Protein 5FFP (pdb70)

Foldseek 3Di:
DFADQLFKAKDDAADPVVADPVFRQAKIWIHVNDIDMAGGDRVVQLLVLVPQLVVDAQADDVLVPDDLLVSVQVLCCQQDPDVPPPDDHDCNFWSDRPRRVVQFKTWGWYDHDFKIKIWIDGHNPSVPIDIGIGTPCRVVVNSVVVVVVD/DFADQLFKAKDDAADPVVADPVWRAAKIWMHVNDIDMFGGDTVVQLLVLVPQLVCDAQADDVLVPDDLLVSVQVLCCQQDPDVPPPDDHDCNFWSDRPRRVVQFKTWGWYDHDFKIKIWIDGHNPSVPIDIGIGTPCRVVVRSVVVVVVD

Solvent-accessible surface area: 15157 Å² total

Nearest PDB structures (foldseek):
  5ffp-assembly1_B  TM=1.003E+00  e=7.604E-30  Burkholderia dolosa AU0158
  8vat-assembly1_G  TM=2.731E-01  e=5.967E-01  Escherichia coli
  7phv-assembly1_A  TM=3.654E-01  e=1.586E+00  Plasmodium falciparum 3D7
  7ybd-assembly1_A-2  TM=2.418E-01  e=9.727E-01  Clostridioides difficile
  6man-assembly1_A  TM=1.907E-01  e=1.686E+00  Rickettsia bellii RML369-C

Secondary structure (DSSP, 8-state):
-EEETTTEEEEEEE-TTT-BTTB-EEEEEE-----EEEEEEEHHHHH--TT-------B-HHHHHS-HHHHHHHHHHHHS-----SPPP--SSB---HHHHHHTEEEEEEEETTEEEEEEEETT--TT-EEEEEETTHHHHHHHHHHHH-/-EEETTTEEEEEEE-TTT-BTTB-EEEEEE-----EEEEEEEHHHHH--TT-------B-HHHHHS-HHHHHHHHHHHHS-----SPPP--SSB---HHHHHHTEEEEEEEETTEEEEEEEETT--TT-EEEEEETTHHHHHHHHHHHH-

Radius of gyration: 23.68 Å; Cα contacts (8 Å, |Δi|>4): 631; chains: 2; bounding box: 43×66×57 Å

B-factor: mean 45.71, std 18.63, range [15.35, 110.32]

Structure (mmCIF, N/CA/C/O backbone):
data_5FFP
#
_entry.id   5FFP
#
_cell.length_a   116.298
_cell.length_b   116.298
_cell.length_c   70.065
_cell.angle_alpha   90.00
_cell.angle_beta   90.00
_cell.angle_gamma   120.00
#
_symmetry.space_group_name_H-M   'P 63'
#
loop_
_entity.id
_entity.type
_entity.pdbx_description
1 polymer 'Immunity 23 family protein'
2 non-polymer '4-(2-HYDROXYETHYL)-1-PIPERAZINE ETHANESULFONIC ACID'
3 water water
#
loop_
_atom_site.group_PDB
_atom_site.id
_atom_site.type_symbol
_atom_site.label_atom_id
_atom_site.label_alt_id
_atom_site.label_comp_id
_atom_site.label_asym_id
_atom_site.label_entity_id
_atom_site.label_seq_id
_atom_site.pdbx_PDB_ins_code
_atom_site.Cartn_x
_atom_site.Cartn_y
_atom_site.Cartn_z
_atom_site.occupancy
_atom_site.B_iso_or_equiv
_atom_site.auth_seq_id
_atom_site.auth_comp_id
_atom_site.auth_asym_id
_atom_site.auth_atom_id
_atom_site.pdbx_PDB_model_num
ATOM 9 N N . LEU A 1 2 ? 59.918 2.576 35.074 1.00 38.28 2 LEU A N 1
ATOM 10 C CA . LEU A 1 2 ? 58.793 3.254 35.721 1.00 35.90 2 LEU A CA 1
ATOM 11 C C . LEU A 1 2 ? 59.284 4.435 36.541 1.00 35.52 2 LEU A C 1
ATOM 12 O O . LEU A 1 2 ? 60.129 4.302 37.401 1.00 35.11 2 LEU A O 1
ATOM 17 N N . SER A 1 3 ? 58.794 5.610 36.183 1.00 33.93 3 SER A N 1
ATOM 18 C CA . SER A 1 3 ? 59.283 6.812 36.760 1.00 35.06 3 SER A CA 1
ATOM 19 C C . SER A 1 3 ? 58.076 7.496 37.351 1.00 32.99 3 SER A C 1
ATOM 20 O O . SER A 1 3 ? 56.999 7.500 36.760 1.00 30.93 3 SER A O 1
ATOM 23 N N . GLY A 1 4 ? 58.264 8.063 38.529 1.00 34.15 4 GLY A N 1
ATOM 24 C CA . GLY A 1 4 ? 57.188 8.733 39.258 1.00 33.77 4 GLY A CA 1
ATOM 25 C C . GLY A 1 4 ? 56.462 7.763 40.188 1.00 32.37 4 GLY A C 1
ATOM 26 O O . GLY A 1 4 ? 56.997 6.738 40.621 1.00 32.28 4 GLY A O 1
ATOM 27 N N . ASN A 1 5 ? 55.222 8.101 40.507 1.00 31.69 5 ASN A N 1
ATOM 28 C CA . ASN A 1 5 ? 54.497 7.458 41.603 1.00 30.52 5 ASN A CA 1
ATOM 29 C C . ASN A 1 5 ? 53.088 7.179 41.144 1.00 28.94 5 ASN A C 1
ATOM 30 O O . ASN A 1 5 ? 52.305 8.121 40.970 1.00 29.48 5 ASN A O 1
ATOM 35 N N . PRO A 1 6 ? 52.749 5.901 40.945 1.00 27.07 6 PRO A N 1
ATOM 36 C CA . PRO A 1 6 ? 51.469 5.621 40.338 1.00 26.33 6 PRO A CA 1
ATOM 37 C C . PRO A 1 6 ? 50.272 6.211 41.068 1.00 27.56 6 PRO A C 1
ATOM 38 O O . PRO A 1 6 ? 49.235 6.355 40.452 1.00 27.93 6 PRO A O 1
ATOM 42 N N . HIS A 1 7 ? 50.384 6.516 42.358 1.00 28.48 7 HIS A N 1
ATOM 43 C CA . HIS A 1 7 ? 49.233 7.062 43.077 1.00 29.70 7 HIS A CA 1
ATOM 44 C C . HIS A 1 7 ? 48.983 8.513 42.739 1.00 31.17 7 HIS A C 1
ATOM 45 O O . HIS A 1 7 ? 47.904 9.021 43.008 1.00 33.18 7 HIS A O 1
ATOM 52 N N . THR A 1 8 ? 49.976 9.202 42.192 1.00 31.21 8 THR A N 1
ATOM 53 C CA . THR A 1 8 ? 49.804 10.589 41.760 1.00 32.70 8 THR A CA 1
ATOM 54 C C . THR A 1 8 ? 49.997 10.654 40.219 1.00 31.72 8 THR A C 1
ATOM 55 O O . THR A 1 8 ? 49.016 10.638 39.457 1.00 31.34 8 THR A O 1
ATOM 59 N N . PHE A 1 9 ? 51.252 10.638 39.774 1.00 30.88 9 PHE A N 1
ATOM 60 C CA . PHE A 1 9 ? 51.547 10.512 38.350 1.00 29.93 9 PHE A CA 1
ATOM 61 C C . PHE A 1 9 ? 52.818 9.714 38.087 1.00 28.57 9 PHE A C 1
ATOM 62 O O . PHE A 1 9 ? 53.866 9.955 38.696 1.00 29.31 9 PHE A O 1
ATOM 70 N N . ALA A 1 10 ? 52.727 8.769 37.163 1.00 26.82 10 ALA A N 1
ATOM 71 C CA . ALA A 1 10 ? 53.902 8.035 36.738 1.00 26.04 10 ALA A CA 1
ATOM 72 C C . ALA A 1 10 ? 53.770 7.660 35.284 1.00 25.07 10 ALA A C 1
ATOM 73 O O . ALA A 1 10 ? 52.655 7.607 34.751 1.00 24.38 10 ALA A O 1
ATOM 75 N N . ILE A 1 11 ? 54.923 7.370 34.669 1.00 25.10 11 ILE A N 1
ATOM 76 C CA . ILE A 1 11 ? 54.988 6.819 33.327 1.00 23.93 11 ILE A CA 1
ATOM 77 C C . ILE A 1 11 ? 55.634 5.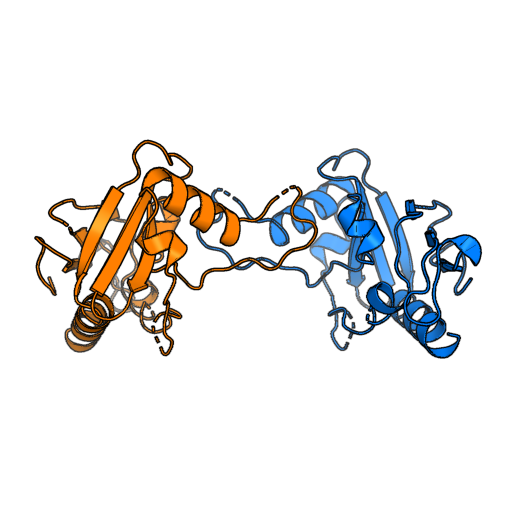488 33.430 1.00 23.03 11 ILE A C 1
ATOM 78 O O . ILE A 1 11 ? 56.714 5.363 34.028 1.00 24.65 11 ILE A O 1
ATOM 83 N N . TRP A 1 12 ? 54.995 4.494 32.829 1.00 21.20 12 TRP A N 1
ATOM 84 C CA . TRP A 1 12 ? 55.507 3.172 32.744 1.00 20.38 12 TRP A CA 1
ATOM 85 C C . TRP A 1 12 ? 55.780 2.880 31.260 1.00 20.23 12 TRP A C 1
ATOM 86 O O . TRP A 1 12 ? 54.831 2.950 30.437 1.00 19.53 12 TRP A O 1
ATOM 97 N N . CYS A 1 13 ? 57.022 2.538 30.899 1.00 20.95 13 CYS A N 1
ATOM 98 C CA . CYS A 1 13 ? 57.296 2.113 29.518 1.00 20.82 13 CYS A CA 1
ATOM 99 C C . CYS A 1 13 ? 58.406 1.045 29.326 1.00 21.89 13 CYS A C 1
ATOM 100 O O . CYS A 1 13 ? 59.327 0.895 30.161 1.00 23.18 13 CYS A O 1
ATOM 103 N N . ASP A 1 14 ? 58.241 0.214 28.286 1.00 21.51 14 ASP A N 1
ATOM 104 C CA . ASP A 1 14 ? 59.230 -0.772 27.927 1.00 22.55 14 ASP A CA 1
ATOM 105 C C . ASP A 1 14 ? 59.101 -1.149 26.449 1.00 21.95 14 ASP A C 1
ATOM 106 O O . ASP A 1 14 ? 58.014 -1.356 25.951 1.00 20.70 14 ASP A O 1
ATOM 111 N N . ALA A 1 15 ? 60.234 -1.319 25.805 1.00 23.03 15 ALA A N 1
ATOM 112 C CA . ALA A 1 15 ? 60.369 -1.989 24.539 1.00 23.24 15 ALA A CA 1
ATOM 113 C C . ALA A 1 15 ? 60.006 -3.474 24.635 1.00 23.63 15 ALA A C 1
ATOM 114 O O . ALA A 1 15 ? 60.239 -4.130 25.670 1.00 24.47 15 ALA A O 1
ATOM 116 N N . VAL A 1 16 ? 59.480 -4.022 23.535 1.00 23.11 16 VAL A N 1
ATOM 117 C CA . VAL A 1 16 ? 59.348 -5.445 23.431 1.00 23.99 16 VAL A CA 1
ATOM 118 C C . VAL A 1 16 ? 60.391 -5.922 22.453 1.00 25.92 16 VAL A C 1
ATOM 119 O O . VAL A 1 16 ? 60.330 -5.602 21.245 1.00 26.12 16 VAL A O 1
ATOM 123 N N . GLU A 1 17 ? 61.360 -6.656 22.968 1.00 28.20 17 GLU A N 1
ATOM 124 C CA . GLU A 1 17 ? 62.519 -7.082 22.217 1.00 30.77 17 GLU A CA 1
ATOM 125 C C . GLU A 1 17 ? 62.236 -7.632 20.825 1.00 30.59 17 GLU A C 1
ATOM 126 O O . GLU A 1 17 ? 63.042 -7.436 19.918 1.00 31.71 17 GLU A O 1
ATOM 132 N N . SER A 1 18 ? 61.144 -8.378 20.698 1.00 29.57 18 SER A N 1
ATOM 133 C CA . SER A 1 18 ? 60.789 -9.081 19.469 1.00 29.91 18 SER A CA 1
ATOM 134 C C . SER A 1 18 ? 60.028 -8.182 18.476 1.00 27.33 18 SER A C 1
ATOM 135 O O . SER A 1 18 ? 59.854 -8.543 17.330 1.00 27.26 18 SER A O 1
ATOM 138 N N . TRP A 1 19 ? 59.549 -7.031 18.949 1.00 25.13 19 TRP A N 1
ATOM 139 C CA . TRP A 1 19 ? 58.905 -6.025 18.091 1.00 23.15 19 TRP A CA 1
ATOM 140 C C . TRP A 1 19 ? 59.873 -4.986 17.591 1.00 23.07 19 TRP A C 1
ATOM 141 O O . TRP A 1 19 ? 59.516 -4.180 16.774 1.00 22.16 19 TRP A O 1
ATOM 152 N N . SER A 1 20 ? 61.095 -4.995 18.094 1.00 24.41 20 SER A N 1
ATOM 153 C CA . SER A 1 20 ? 61.949 -3.823 18.015 1.00 24.80 20 SER A CA 1
ATOM 154 C C . SER A 1 20 ? 63.153 -4.079 17.121 1.00 26.88 20 SER A C 1
ATOM 155 O O . SER A 1 20 ? 63.468 -5.232 16.815 1.00 28.00 20 SER A O 1
ATOM 158 N N . THR A 1 21 ? 63.810 -2.977 16.728 1.00 27.31 21 THR A N 1
ATOM 159 C CA . THR A 1 21 ? 65.060 -3.005 15.975 1.00 29.75 21 THR A CA 1
ATOM 160 C C . THR A 1 21 ? 65.943 -2.022 16.705 1.00 30.93 21 THR A C 1
ATOM 161 O O . THR A 1 21 ? 65.430 -1.196 17.415 1.00 29.61 21 THR A O 1
ATOM 165 N N . PRO A 1 22 ? 67.247 -2.027 16.442 1.00 33.77 22 PRO A N 1
ATOM 166 C CA . PRO A 1 22 ? 68.059 -0.999 17.066 1.00 35.51 22 PRO A CA 1
ATOM 167 C C . PRO A 1 22 ? 67.543 0.433 16.859 1.00 34.24 22 PRO A C 1
ATOM 168 O O . PRO A 1 22 ? 67.868 1.298 17.655 1.00 35.24 22 PRO A O 1
ATOM 172 N N . ALA A 1 23 ? 66.752 0.685 15.809 1.00 32.53 23 ALA A N 1
ATOM 173 C CA . ALA A 1 23 ? 66.282 2.024 15.481 1.00 31.83 23 ALA A CA 1
ATOM 174 C C . ALA A 1 23 ? 64.943 2.322 16.115 1.00 29.40 23 ALA A C 1
ATOM 175 O O . ALA A 1 23 ? 64.601 3.476 16.356 1.00 28.89 23 ALA A O 1
ATOM 177 N N . PHE A 1 24 ? 64.149 1.275 16.300 1.00 27.95 24 PHE A N 1
ATOM 178 C CA . PHE A 1 24 ? 62.806 1.460 16.715 1.00 25.99 24 PHE A CA 1
ATOM 179 C C . PHE A 1 24 ? 62.607 0.589 17.947 1.00 26.04 24 PHE A C 1
ATOM 180 O O . PHE A 1 24 ? 62.503 -0.631 17.842 1.00 26.19 24 PHE A O 1
ATOM 188 N N . ALA A 1 25 ? 62.594 1.234 19.110 1.00 26.53 25 ALA A N 1
ATOM 189 C CA . ALA A 1 25 ? 62.223 0.598 20.375 1.00 26.28 25 ALA A CA 1
ATOM 190 C C . ALA A 1 25 ? 60.721 0.577 20.406 1.00 24.29 25 ALA A C 1
ATOM 191 O O . ALA A 1 25 ? 60.092 1.591 20.772 1.00 23.99 25 ALA A O 1
ATOM 193 N N . ASN A 1 26 ? 60.135 -0.541 20.006 1.00 23.40 26 ASN A N 1
ATOM 194 C CA . ASN A 1 26 ? 58.682 -0.643 19.940 1.00 22.14 26 ASN A CA 1
ATOM 195 C C . ASN A 1 26 ? 58.149 -1.438 21.093 1.00 22.20 26 ASN A C 1
ATOM 196 O O . ASN A 1 26 ? 58.640 -2.536 21.366 1.00 24.27 26 ASN A O 1
ATOM 201 N N . GLY A 1 27 ? 57.105 -0.948 21.730 1.00 21.57 27 GLY A N 1
ATOM 202 C CA . GLY A 1 27 ? 56.643 -1.574 22.962 1.00 21.54 27 GLY A CA 1
ATOM 203 C C . GLY A 1 27 ? 55.470 -0.856 23.605 1.00 20.92 27 GLY A C 1
ATOM 204 O O . GLY A 1 27 ? 54.522 -0.464 22.920 1.00 21.15 27 GLY A O 1
ATOM 205 N N . CYS A 1 28 ? 55.522 -0.672 24.921 1.00 20.91 28 CYS A N 1
ATOM 206 C CA . CYS A 1 28 ? 54.357 -0.203 25.690 1.00 20.22 28 CYS A CA 1
ATOM 207 C C . CYS A 1 28 ? 54.660 1.049 26.468 1.00 20.08 28 CYS A C 1
ATOM 208 O O . CYS A 1 28 ? 55.810 1.279 26.902 1.00 19.97 28 CYS A O 1
ATOM 211 N N . LEU A 1 29 ? 53.622 1.882 26.584 1.00 19.80 29 LEU A N 1
ATOM 212 C CA . LEU A 1 29 ? 53.711 3.114 27.322 1.00 20.40 29 LEU A CA 1
ATOM 213 C C . LEU A 1 29 ? 52.368 3.426 27.952 1.00 20.89 29 LEU A C 1
ATOM 214 O O . LEU A 1 29 ? 51.314 3.280 27.328 1.00 21.05 29 LEU A O 1
ATOM 219 N N . GLY A 1 30 ? 52.418 3.780 29.229 1.00 21.43 30 GLY A N 1
ATOM 220 C CA . GLY A 1 30 ? 51.209 4.096 29.958 1.00 22.13 30 GLY A CA 1
ATOM 221 C C . GLY A 1 30 ? 51.499 5.215 30.912 1.00 22.75 30 GLY A C 1
ATOM 222 O O . GLY A 1 30 ? 52.631 5.394 31.309 1.00 23.71 30 GLY A O 1
ATOM 223 N N . TYR A 1 31 ? 50.469 5.963 31.227 1.00 23.52 31 TYR A N 1
ATOM 224 C CA . TYR A 1 31 ? 50.450 6.969 32.279 1.00 24.83 31 TYR A CA 1
ATOM 225 C C . TYR A 1 31 ? 49.572 6.387 33.413 1.00 25.15 31 TYR A C 1
ATOM 226 O O . TYR A 1 31 ? 48.425 5.941 33.163 1.00 25.18 31 TYR A O 1
ATOM 235 N N . PHE A 1 32 ? 50.110 6.363 34.629 1.00 25.48 32 PHE A N 1
ATOM 236 C CA . PHE A 1 32 ? 49.294 6.184 35.847 1.00 26.36 32 PHE A CA 1
ATOM 237 C C . PHE A 1 32 ? 48.899 7.577 36.348 1.00 28.87 32 PHE A C 1
ATOM 238 O O . PHE A 1 32 ? 49.741 8.458 36.502 1.00 29.02 32 PHE A O 1
ATOM 254 N N . GLY A 1 34 ? 46.470 9.185 39.379 1.00 37.27 34 GLY A N 1
ATOM 255 C CA . GLY A 1 34 ? 45.700 8.891 40.618 1.00 37.81 34 GLY A CA 1
ATOM 256 C C . GLY A 1 34 ? 45.352 7.441 40.793 1.00 36.44 34 GLY A C 1
ATOM 257 O O . GLY A 1 34 ? 44.231 7.104 41.172 1.00 36.99 34 GLY A O 1
ATOM 258 N N . GLY A 1 35 ? 46.294 6.572 40.433 1.00 35.68 35 GLY A N 1
ATOM 259 C CA . GLY A 1 35 ? 46.104 5.121 40.503 1.00 35.28 35 GLY A CA 1
ATOM 260 C C . GLY A 1 35 ? 45.497 4.445 39.291 1.00 35.40 35 GLY A C 1
ATOM 261 O O . GLY A 1 35 ? 45.548 3.213 39.178 1.00 35.51 35 GLY A O 1
ATOM 262 N N . LYS A 1 36 ? 44.912 5.224 38.388 1.00 36.47 36 LYS A N 1
ATOM 263 C CA . LYS A 1 36 ? 44.330 4.676 37.185 1.00 36.56 36 LYS A CA 1
ATOM 264 C C . LYS A 1 36 ? 45.405 4.622 36.114 1.00 33.73 36 LYS A C 1
ATOM 265 O O . LYS A 1 36 ? 46.299 5.477 36.083 1.00 33.07 36 LYS A O 1
ATOM 271 N N . LEU A 1 37 ? 45.330 3.613 35.241 1.00 31.47 37 LEU A N 1
ATOM 272 C CA . LEU A 1 37 ? 46.314 3.425 34.161 1.00 28.28 37 LEU A CA 1
ATOM 273 C C . LEU A 1 37 ? 45.634 3.488 32.796 1.00 28.24 37 LEU A C 1
ATOM 274 O O . LEU A 1 37 ? 44.645 2.801 32.540 1.00 28.51 37 LEU A O 1
ATOM 279 N N . VAL A 1 38 ? 46.167 4.339 31.925 1.00 27.54 38 VAL A N 1
ATOM 280 C CA . VAL A 1 38 ? 45.802 4.335 30.516 1.00 27.34 38 VAL A CA 1
ATOM 281 C C . VAL A 1 38 ? 47.078 4.001 29.761 1.00 24.96 38 VAL A C 1
ATOM 282 O O . VAL A 1 38 ? 48.146 4.533 30.048 1.00 24.09 38 VAL A O 1
ATOM 286 N N . TRP A 1 39 ? 46.986 3.074 28.826 1.00 23.96 39 TRP A N 1
ATOM 287 C CA . TRP A 1 39 ? 48.179 2.509 28.234 1.00 22.29 39 TRP A CA 1
ATOM 288 C C . TRP A 1 39 ? 47.944 2.151 26.767 1.00 22.58 39 TRP A C 1
ATOM 289 O O . TRP A 1 39 ? 46.787 2.060 26.281 1.00 24.16 39 TRP A O 1
ATOM 300 N N . SER A 1 40 ? 49.045 1.948 26.061 1.00 21.26 40 SER A N 1
ATOM 301 C CA . SER A 1 40 ? 49.014 1.546 24.675 1.00 21.09 40 SER A CA 1
ATOM 302 C C . SER A 1 40 ? 50.154 0.610 24.454 1.00 19.85 40 SER A C 1
ATOM 303 O O . SER A 1 40 ? 51.236 0.844 24.960 1.00 19.05 40 SER A O 1
ATOM 306 N N . SER A 1 41 ? 49.914 -0.442 23.676 1.00 20.01 41 SER A N 1
ATOM 307 C CA . SER A 1 41 ? 50.974 -1.307 23.270 1.00 19.69 41 SER A CA 1
ATOM 308 C C . SER A 1 41 ? 51.377 -1.005 21.829 1.00 19.92 41 SER A C 1
ATOM 309 O O . SER A 1 41 ? 51.766 -1.912 21.102 1.00 20.22 41 SER A O 1
ATOM 312 N N . ASN A 1 42 ? 51.297 0.262 21.456 1.00 20.19 42 ASN A N 1
ATOM 313 C CA . ASN A 1 42 ? 51.452 0.739 20.087 1.00 20.77 42 ASN A CA 1
ATOM 314 C C . ASN A 1 42 ? 52.517 1.803 19.985 1.00 20.58 42 ASN A C 1
ATOM 315 O O . ASN A 1 42 ? 52.566 2.524 18.987 1.00 21.30 42 ASN A O 1
ATOM 320 N N . SER A 1 43 ? 53.384 1.908 20.987 1.00 19.93 43 SER A N 1
ATOM 321 C CA . SER A 1 43 ? 54.312 3.021 21.038 1.00 19.94 43 SER A CA 1
ATOM 322 C C . SER A 1 43 ? 55.631 2.679 20.415 1.00 20.12 43 SER A C 1
ATOM 323 O O . SER A 1 43 ? 56.034 1.536 20.485 1.00 19.76 43 SER A O 1
ATOM 326 N N . THR A 1 44 ? 56.288 3.679 19.799 1.00 21.04 44 THR A N 1
ATOM 327 C CA . THR A 1 44 ? 57.696 3.637 19.450 1.00 21.87 44 THR A CA 1
ATOM 328 C C . THR A 1 44 ? 58.327 4.664 20.356 1.00 23.26 44 THR A C 1
ATOM 329 O O . THR A 1 44 ? 58.098 5.876 20.223 1.00 24.30 44 THR A O 1
ATOM 333 N N . LEU A 1 45 ? 59.106 4.190 21.307 1.00 24.06 45 LEU A N 1
ATOM 334 C CA . LEU A 1 45 ? 59.425 4.987 22.465 1.00 25.51 45 LEU A CA 1
ATOM 335 C C . LEU A 1 45 ? 60.338 6.141 22.126 1.00 27.63 45 LEU A C 1
ATOM 336 O O . LEU A 1 45 ? 60.230 7.207 22.734 1.00 28.78 45 LEU A O 1
ATOM 341 N N . GLY A 1 46 ? 61.229 5.976 21.163 1.00 28.65 46 GLY A N 1
ATOM 342 C CA . GLY A 1 46 ? 62.041 7.138 20.724 1.00 31.27 46 GLY A CA 1
ATOM 343 C C . GLY A 1 46 ? 61.218 8.344 20.260 1.00 31.75 46 GLY A C 1
ATOM 344 O O . GLY A 1 46 ? 61.513 9.503 20.589 1.00 34.04 46 GLY A O 1
ATOM 345 N N . VAL A 1 47 ? 60.163 8.051 19.511 1.00 30.15 47 VAL A N 1
ATOM 346 C CA . VAL A 1 47 ? 59.292 9.070 18.963 1.00 30.84 47 VAL A CA 1
ATOM 347 C C . VAL A 1 47 ? 58.401 9.633 20.053 1.00 30.70 47 VAL A C 1
ATOM 348 O O . VAL A 1 47 ? 58.239 10.808 20.147 1.00 31.98 47 VAL A O 1
ATOM 352 N N . ASP A 1 48 ? 57.758 8.773 20.831 1.00 29.41 48 ASP A N 1
ATOM 353 C CA . ASP A 1 48 ? 57.022 9.256 22.001 1.00 29.55 48 ASP A CA 1
ATOM 354 C C . ASP A 1 48 ? 57.900 10.126 22.944 1.00 31.59 48 ASP A C 1
ATOM 355 O O . ASP A 1 48 ? 57.455 11.192 23.415 1.00 33.01 48 ASP A O 1
ATOM 360 N N . LEU A 1 49 ? 59.121 9.686 23.244 1.00 32.11 49 LEU A N 1
ATOM 361 C CA . LEU A 1 49 ? 59.932 10.411 24.238 1.00 34.81 49 LEU A CA 1
ATOM 362 C C . LEU A 1 49 ? 60.383 11.750 23.687 1.00 38.09 49 LEU A C 1
ATOM 363 O O . LEU A 1 49 ? 60.270 12.756 24.372 1.00 39.64 49 LEU A O 1
ATOM 368 N N . SER A 1 50 ? 60.846 11.786 22.441 1.00 39.75 50 SER A N 1
ATOM 369 C CA . SER A 1 50 ? 61.251 13.054 21.876 1.00 44.27 50 SER A CA 1
ATOM 370 C C . SER A 1 50 ? 60.084 14.061 21.772 1.00 46.18 50 SER A C 1
ATOM 371 O O . SER A 1 50 ? 60.296 15.281 21.914 1.00 48.79 50 SER A O 1
ATOM 382 N N . LEU A 1 52 ? 57.408 14.069 23.947 1.00 44.24 52 LEU A N 1
ATOM 383 C CA . LEU A 1 52 ? 57.116 14.495 25.325 1.00 41.99 52 LEU A CA 1
ATOM 384 C C . LEU A 1 52 ? 58.069 15.617 25.716 1.00 40.05 52 LEU A C 1
ATOM 385 O O . LEU A 1 52 ? 57.670 16.574 26.391 1.00 38.61 52 LEU A O 1
ATOM 390 N N . SER A 1 53 ? 59.303 15.529 25.239 1.00 40.01 53 SER A N 1
ATOM 391 C CA . SER A 1 53 ? 60.296 16.530 25.568 1.00 40.17 53 SER A CA 1
ATOM 392 C C . SER A 1 53 ? 59.987 17.914 25.005 1.00 41.50 53 SER A C 1
ATOM 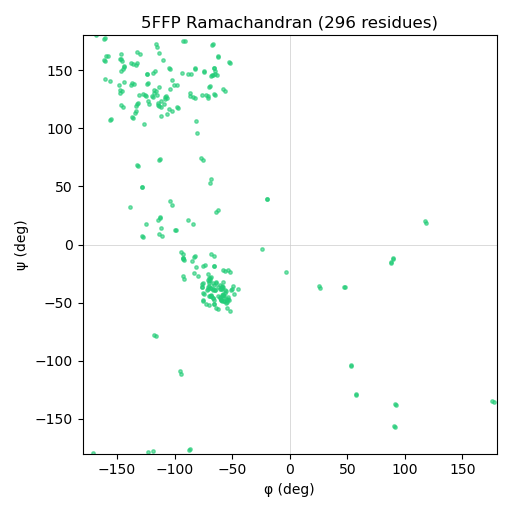393 O O . SER A 1 53 ? 60.557 18.886 25.480 1.00 43.54 53 SER A O 1
ATOM 396 N N . ARG A 1 54 ? 59.104 18.000 24.007 1.00 44.22 54 ARG A N 1
ATOM 397 C CA . ARG A 1 54 ? 58.752 19.251 23.322 1.00 46.43 54 ARG A CA 1
ATOM 398 C C . ARG A 1 54 ? 57.294 19.645 23.575 1.00 46.95 54 ARG A C 1
ATOM 399 O O . ARG A 1 54 ? 56.712 20.404 22.817 1.00 48.18 54 ARG A O 1
ATOM 407 N N . LEU A 1 55 ? 56.695 19.129 24.636 1.00 46.49 55 LEU A N 1
ATOM 408 C CA . LEU A 1 55 ? 55.380 19.600 25.032 1.00 47.61 55 LEU A CA 1
ATOM 409 C C . LEU A 1 55 ? 55.487 21.034 25.529 1.00 48.73 55 LEU A C 1
ATOM 410 O O . LEU A 1 55 ? 56.487 21.434 26.129 1.00 49.65 55 LEU A O 1
ATOM 415 N N . HIS A 1 56 ? 54.456 21.819 25.244 1.00 50.58 56 HIS A N 1
ATOM 416 C CA . HIS A 1 56 ? 54.419 23.230 25.636 1.00 51.21 56 HIS A CA 1
ATOM 417 C C . HIS A 1 56 ? 54.735 23.406 27.127 1.00 49.12 56 HIS A C 1
ATOM 418 O O . HIS A 1 56 ? 55.451 24.338 27.510 1.00 50.21 56 HIS A O 1
ATOM 425 N N . CYS A 1 57 ? 54.225 22.499 27.959 1.00 46.19 57 CYS A N 1
ATOM 426 C CA . CYS A 1 57 ? 54.425 22.604 29.398 1.00 44.48 57 CYS A CA 1
ATOM 427 C C . CYS A 1 57 ? 55.854 22.382 29.886 1.00 44.47 57 CYS A C 1
ATOM 428 O O . CYS A 1 57 ? 56.133 22.594 31.065 1.00 45.28 57 CYS A O 1
ATOM 439 N N . ARG A 1 59 ? 58.487 24.018 28.934 1.00 50.37 59 ARG A N 1
ATOM 440 C CA . ARG A 1 59 ? 59.167 25.336 29.002 1.00 52.64 59 ARG A CA 1
ATOM 441 C C . ARG A 1 59 ? 58.239 26.543 29.267 1.00 53.61 59 ARG A C 1
ATOM 442 O O . ARG A 1 59 ? 58.714 27.664 29.409 1.00 56.50 59 ARG A O 1
ATOM 450 N N . ASN A 1 60 ? 56.928 26.315 29.337 1.00 51.25 60 ASN A N 1
ATOM 451 C CA . ASN A 1 60 ? 55.968 27.382 29.606 1.00 52.24 60 ASN A CA 1
ATOM 452 C C . ASN A 1 60 ? 54.980 26.953 30.654 1.00 50.76 60 ASN A C 1
ATOM 453 O O . ASN A 1 60 ? 54.692 25.759 30.797 1.00 47.21 60 ASN A O 1
ATOM 458 N N . THR A 1 61 ? 54.425 27.949 31.345 1.00 52.66 61 THR A N 1
ATOM 459 C CA . THR A 1 61 ? 53.368 27.725 32.325 1.00 51.61 61 THR A CA 1
ATOM 460 C C . THR A 1 61 ? 52.068 27.429 31.603 1.00 49.41 61 THR A C 1
ATOM 461 O O . THR A 1 61 ? 51.831 27.887 30.495 1.00 50.84 61 THR A O 1
ATOM 465 N N . VAL A 1 62 ? 51.234 26.639 32.237 1.00 48.37 62 VAL A N 1
ATOM 466 C CA . VAL A 1 62 ? 49.934 26.314 31.686 1.00 48.22 62 VAL A CA 1
ATOM 467 C C . VAL A 1 62 ? 48.902 26.600 32.780 1.00 49.82 62 VAL A C 1
ATOM 468 O O . VAL A 1 62 ? 48.054 25.775 33.113 1.00 48.99 62 VAL A O 1
ATOM 472 N N . GLU A 1 63 ? 49.022 27.801 33.352 1.00 53.02 63 GLU A N 1
ATOM 473 C CA . GLU A 1 63 ? 48.102 28.292 34.374 1.00 54.68 63 GLU A CA 1
ATOM 474 C C . GLU A 1 63 ? 46.722 28.482 33.775 1.00 54.05 63 GLU A C 1
ATOM 475 O O . GLU A 1 63 ? 46.579 29.130 32.734 1.00 54.29 63 GLU A O 1
ATOM 481 N N . ASP A 1 64 ? 45.700 27.940 34.418 1.00 53.00 64 ASP A N 1
ATOM 482 C CA . ASP A 1 64 ? 44.337 28.281 34.029 1.00 54.62 64 ASP A CA 1
ATOM 483 C C . ASP A 1 64 ? 43.381 28.064 35.189 1.00 55.50 64 ASP A C 1
ATOM 484 O O . ASP A 1 64 ? 43.057 26.925 35.551 1.00 55.99 64 ASP A O 1
ATOM 489 N N . ALA A 1 65 ? 42.933 29.181 35.753 1.00 56.71 65 ALA A N 1
ATOM 490 C CA . ALA A 1 65 ? 42.206 29.182 37.012 1.00 57.47 65 ALA A CA 1
ATOM 491 C C . ALA A 1 65 ? 40.817 28.601 36.852 1.00 57.86 65 ALA A C 1
ATOM 492 O O . ALA A 1 65 ? 40.330 27.878 37.719 1.00 59.40 65 ALA A O 1
ATOM 494 N N . GLU A 1 66 ? 40.183 28.900 35.731 1.00 58.42 66 GLU A N 1
ATOM 495 C CA . GLU A 1 66 ? 38.831 28.434 35.502 1.00 60.71 66 GLU A CA 1
ATOM 496 C C . GLU A 1 66 ? 38.834 26.913 35.438 1.00 61.02 66 GLU A C 1
ATOM 497 O O . GLU A 1 66 ? 38.134 26.244 36.206 1.00 61.49 66 GLU A O 1
ATOM 503 N N . LEU A 1 67 ? 39.677 26.382 34.552 1.00 60.19 67 LEU A N 1
ATOM 504 C CA . LEU A 1 67 ? 39.718 24.949 34.255 1.00 60.30 67 LEU A CA 1
ATOM 505 C C . LEU A 1 67 ? 40.133 24.143 35.471 1.00 58.94 67 LEU A C 1
ATOM 506 O O . LEU A 1 67 ? 39.707 22.990 35.636 1.00 61.44 67 LEU A O 1
ATOM 511 N N . PHE A 1 68 ? 40.995 24.737 36.295 1.00 55.17 68 PHE A N 1
ATOM 512 C CA . PHE A 1 68 ? 41.384 24.114 37.557 1.00 55.60 68 PHE A CA 1
ATOM 513 C C . PHE A 1 68 ? 40.176 23.904 38.458 1.00 57.49 68 PHE A C 1
ATOM 514 O O . PHE A 1 68 ? 40.000 22.821 39.011 1.00 60.37 68 PHE A O 1
ATOM 522 N N . HIS A 1 69 ? 39.339 24.931 38.579 1.00 86.75 69 HIS A N 1
ATOM 523 C CA . HIS A 1 69 ? 38.282 24.948 39.592 1.00 90.08 69 HIS A CA 1
ATOM 524 C C . HIS A 1 69 ? 36.922 24.416 39.149 1.00 89.56 69 HIS A C 1
ATOM 525 O O . HIS A 1 69 ? 36.061 24.173 39.994 1.00 92.99 69 HIS A O 1
ATOM 532 N N . ILE A 1 70 ? 36.718 24.215 37.852 1.00 85.64 70 ILE A N 1
ATOM 533 C CA . ILE A 1 70 ? 35.429 23.710 37.381 1.00 85.04 70 ILE A CA 1
ATOM 534 C C . ILE A 1 70 ? 35.449 22.183 37.418 1.00 81.16 70 ILE A C 1
ATOM 535 O O . ILE A 1 70 ? 36.396 21.588 37.901 1.00 78.43 70 ILE A O 1
ATOM 540 N N . SER A 1 71 ? 34.374 21.565 36.951 1.00 81.35 71 SER A N 1
ATOM 541 C CA . SER A 1 71 ? 34.242 20.117 36.948 1.00 79.11 71 SER A CA 1
ATOM 542 C C . SER A 1 71 ? 35.259 19.477 35.998 1.00 74.17 71 SER A C 1
ATOM 543 O O . SER A 1 71 ? 35.674 20.118 35.024 1.00 72.91 71 SER A O 1
ATOM 546 N N . PRO A 1 72 ? 35.680 18.221 36.282 1.00 71.48 72 PRO A N 1
ATOM 547 C CA . PRO A 1 72 ? 36.478 17.458 35.311 1.00 67.42 72 PRO A CA 1
ATOM 548 C C . PRO A 1 72 ? 35.739 17.285 33.993 1.00 67.48 72 PRO A C 1
ATOM 549 O O . PRO A 1 72 ? 36.333 17.458 32.918 1.00 65.85 72 PRO A O 1
ATOM 553 N N . GLU A 1 73 ? 34.447 16.961 34.088 1.00 69.96 73 GLU A N 1
ATOM 554 C CA . GLU A 1 73 ? 33.539 16.815 32.930 1.00 70.96 73 GLU A CA 1
ATOM 555 C C . GLU A 1 73 ? 33.495 18.053 32.022 1.00 70.57 73 GLU A C 1
ATOM 556 O O . GLU A 1 73 ? 33.621 17.953 30.804 1.00 69.15 73 GLU A O 1
ATOM 562 N N . ASP A 1 74 ? 33.340 19.219 32.628 1.00 71.98 74 ASP A N 1
ATOM 563 C CA . ASP A 1 74 ? 33.243 20.457 31.865 1.00 72.60 74 ASP A CA 1
ATOM 564 C C . ASP A 1 74 ? 34.608 20.888 31.342 1.00 68.94 74 ASP A C 1
ATOM 565 O O . ASP A 1 74 ? 34.722 21.306 30.196 1.00 68.13 74 ASP A O 1
ATOM 570 N N . ALA A 1 75 ? 35.643 20.775 32.171 1.00 66.99 75 ALA A N 1
ATOM 571 C CA . ALA A 1 75 ? 37.003 21.149 31.760 1.00 64.18 75 ALA A CA 1
ATOM 572 C C . ALA A 1 75 ? 37.485 20.333 30.539 1.00 61.12 75 ALA A C 1
ATOM 573 O O . ALA A 1 75 ? 37.999 20.892 29.566 1.00 59.87 75 ALA A O 1
ATOM 575 N N . TYR A 1 76 ? 37.303 19.019 30.598 1.00 60.04 76 TYR A N 1
ATOM 576 C CA . TYR A 1 76 ? 37.680 18.145 29.486 1.00 58.12 76 TYR A CA 1
ATOM 577 C C . TYR A 1 76 ? 36.964 18.498 28.178 1.00 59.27 76 TYR A C 1
ATOM 578 O O . TYR A 1 76 ? 37.553 18.404 27.109 1.00 57.79 76 TYR A O 1
ATOM 587 N N . ARG A 1 77 ? 35.701 18.898 28.274 1.00 62.32 77 ARG A N 1
ATOM 588 C CA . ARG A 1 77 ? 34.931 19.322 27.107 1.00 64.11 77 ARG A CA 1
ATOM 589 C C . ARG A 1 77 ? 35.465 20.629 26.560 1.00 63.64 77 ARG A C 1
ATOM 590 O O . ARG A 1 77 ? 35.591 20.793 25.360 1.00 63.28 77 ARG A O 1
ATOM 598 N N . GLU A 1 78 ? 35.764 21.565 27.450 1.00 64.26 78 GLU A N 1
ATOM 599 C CA . GLU A 1 78 ? 36.326 22.848 27.051 1.00 64.33 78 GLU A CA 1
ATOM 600 C C . GLU A 1 78 ? 37.734 22.682 26.441 1.00 61.14 78 GLU A C 1
ATOM 601 O O . GLU A 1 78 ? 38.118 23.412 25.533 1.00 60.84 78 GLU A O 1
ATOM 607 N N . LEU A 1 79 ? 38.506 21.726 26.940 1.00 58.99 79 LEU A N 1
ATOM 608 C CA . LEU A 1 79 ? 39.877 21.543 26.468 1.00 56.51 79 LEU A CA 1
ATOM 609 C C . LEU A 1 79 ? 39.902 20.867 25.102 1.00 55.89 79 LEU A C 1
ATOM 610 O O . LEU A 1 79 ? 40.756 21.163 24.257 1.00 54.60 79 LEU A O 1
ATOM 615 N N . CYS A 1 80 ? 38.957 19.941 24.919 1.00 56.98 80 CYS A N 1
ATOM 616 C CA . CYS A 1 80 ? 38.698 19.296 23.640 1.00 57.30 80 CYS A CA 1
ATOM 617 C C . CYS A 1 80 ? 38.086 20.285 22.632 1.00 59.14 80 CYS A C 1
ATOM 618 O O . CYS A 1 80 ? 38.282 20.145 21.431 1.00 59.42 80 CYS A O 1
ATOM 621 N N . ASN A 1 81 ? 37.329 21.266 23.120 1.00 60.95 81 ASN A N 1
ATOM 622 C CA . ASN A 1 81 ? 36.890 22.382 22.287 1.00 62.68 81 ASN A CA 1
ATOM 623 C C . ASN A 1 81 ? 38.048 23.197 21.756 1.00 61.14 81 ASN A C 1
ATOM 624 O O . ASN A 1 81 ? 38.052 23.566 20.596 1.00 61.48 81 ASN A O 1
ATOM 629 N N . ARG A 1 82 ? 39.018 23.491 22.614 1.00 59.83 82 ARG A N 1
ATOM 630 C CA . ARG A 1 82 ? 40.154 24.315 22.220 1.00 59.22 82 ARG A CA 1
ATOM 631 C C . ARG A 1 82 ? 41.048 23.601 21.232 1.00 57.79 82 ARG A C 1
ATOM 632 O O . ARG A 1 82 ? 41.579 24.222 20.309 1.00 58.00 82 ARG A O 1
ATOM 640 N N . ALA A 1 83 ? 41.205 22.298 21.444 1.00 56.83 83 ALA A N 1
ATOM 641 C CA . ALA A 1 83 ? 42.084 21.474 20.657 1.00 55.87 83 ALA A CA 1
ATOM 642 C C . ALA A 1 83 ? 41.496 21.159 19.293 1.00 57.45 83 ALA A C 1
ATOM 643 O O . ALA A 1 83 ? 42.229 21.015 18.310 1.00 57.10 83 ALA A O 1
ATOM 645 N N . PHE A 1 84 ? 40.177 21.017 19.248 1.00 59.45 84 PHE A N 1
ATOM 646 C CA . PHE A 1 84 ? 39.476 20.624 18.033 1.00 61.85 84 PHE A CA 1
ATOM 647 C C . PHE A 1 84 ? 38.291 21.544 17.784 1.00 64.55 84 PHE A C 1
ATOM 648 O O . PHE A 1 84 ? 37.126 21.123 17.855 1.00 66.63 84 PHE A O 1
ATOM 656 N N . PRO A 1 85 ? 38.588 22.812 17.470 1.00 64.98 85 PRO A N 1
ATOM 657 C CA . PRO A 1 85 ? 37.498 23.755 17.268 1.00 67.83 85 PRO A CA 1
ATOM 658 C C . PRO A 1 85 ? 36.703 23.364 16.031 1.00 71.07 85 PRO A C 1
ATOM 659 O O . PRO A 1 85 ? 37.272 22.822 15.082 1.00 70.53 85 PRO A O 1
ATOM 663 N N . SER A 1 86 ? 35.396 23.599 16.065 1.00 75.09 86 SER A N 1
ATOM 664 C CA . SER A 1 86 ? 34.542 23.268 14.941 1.00 79.46 86 SER A CA 1
ATOM 665 C C . SER A 1 86 ? 34.381 24.497 14.046 1.00 81.49 86 SER A C 1
ATOM 666 O O . SER A 1 86 ? 34.986 25.540 14.289 1.00 79.33 86 SER A O 1
ATOM 677 N N . ASP A 1 88 ? 31.699 26.185 13.648 1.00 92.88 88 ASP A N 1
ATOM 678 C CA . ASP A 1 88 ? 30.898 27.160 14.398 1.00 94.89 88 ASP A CA 1
ATOM 679 C C . ASP A 1 88 ? 31.790 28.248 14.994 1.00 91.57 88 ASP A C 1
ATOM 680 O O . ASP A 1 88 ? 31.399 29.407 15.073 1.00 93.53 88 ASP A O 1
ATOM 685 N N . SER A 1 89 ? 32.987 27.841 15.420 1.00 86.88 89 SER A N 1
ATOM 686 C CA . SER A 1 89 ? 33.975 28.722 16.039 1.00 83.54 89 SER A CA 1
ATOM 687 C C . SER A 1 89 ? 34.532 29.788 15.078 1.00 82.81 89 SER A C 1
ATOM 688 O O . SER A 1 89 ? 35.224 30.705 15.511 1.00 82.24 89 SER A O 1
ATOM 691 N N . GLY A 1 90 ? 34.227 29.669 13.788 1.00 83.21 90 GLY A N 1
ATOM 692 C CA . GLY A 1 90 ? 34.814 30.527 12.768 1.00 82.48 90 GLY A CA 1
ATOM 693 C C . GLY A 1 90 ? 36.058 29.836 12.249 1.00 78.83 90 GLY A C 1
ATOM 694 O O . GLY A 1 90 ? 36.049 28.633 12.017 1.00 78.20 90 GLY A O 1
ATOM 695 N N . ALA A 1 91 ? 37.126 30.594 12.059 1.00 76.67 91 ALA A N 1
ATOM 696 C CA . ALA A 1 91 ? 38.383 30.046 11.579 1.00 74.15 91 ALA A CA 1
ATOM 697 C C . ALA A 1 91 ? 39.414 30.175 12.688 1.00 71.37 91 ALA A C 1
ATOM 698 O O . ALA A 1 91 ? 40.298 31.019 12.622 1.00 70.96 91 ALA A O 1
ATOM 700 N N . GLU A 1 92 ? 39.282 29.350 13.717 1.00 69.86 92 GLU A N 1
ATOM 701 C CA . GLU A 1 92 ? 40.057 29.544 14.938 1.00 68.00 92 GLU A CA 1
ATOM 702 C C . GLU A 1 92 ? 41.235 28.614 15.000 1.00 65.54 92 GLU A C 1
ATOM 703 O O . GLU A 1 92 ? 41.128 27.443 14.637 1.00 65.06 92 GLU A O 1
ATOM 709 N N . SER A 1 93 ? 42.375 29.150 15.426 1.00 64.43 93 SER A N 1
ATOM 710 C CA . SER A 1 93 ? 43.591 28.372 15.487 1.00 62.87 93 SER A CA 1
ATOM 711 C C . SER A 1 93 ? 43.481 27.391 16.663 1.00 61.72 93 SER A C 1
ATOM 712 O O . SER A 1 93 ? 43.149 27.777 17.780 1.00 61.92 93 SER A O 1
ATOM 715 N N . ASN A 1 94 ? 43.732 26.118 16.401 1.00 60.81 94 ASN A N 1
ATOM 716 C CA . ASN A 1 94 ? 43.642 25.094 17.442 1.00 60.08 94 ASN A CA 1
ATOM 717 C C . ASN A 1 94 ? 44.647 25.350 18.574 1.00 59.45 94 ASN A C 1
ATOM 718 O O . ASN A 1 94 ? 45.631 26.079 18.396 1.00 59.62 94 ASN A O 1
ATOM 723 N N . ASP A 1 95 ? 44.397 24.730 19.718 1.00 59.32 95 ASP A N 1
ATOM 724 C CA . ASP A 1 95 ? 45.163 24.996 20.930 1.00 59.81 95 ASP A CA 1
ATOM 725 C C . ASP A 1 95 ? 45.536 23.672 21.583 1.00 58.52 95 ASP A C 1
ATOM 726 O O . ASP A 1 95 ? 44.660 22.929 22.020 1.00 58.23 95 ASP A O 1
ATOM 731 N N . PHE A 1 96 ? 46.834 23.371 21.600 1.00 58.51 96 PHE A N 1
ATOM 732 C CA . PHE A 1 96 ? 47.361 22.167 22.254 1.00 57.87 96 PHE A CA 1
ATOM 733 C C . PHE A 1 96 ? 48.217 22.499 23.476 1.00 57.00 96 PHE A C 1
ATOM 734 O O . PHE A 1 96 ? 49.037 21.701 23.908 1.00 56.75 96 PHE A O 1
ATOM 742 N N . THR A 1 97 ? 48.008 23.670 24.044 1.00 57.70 97 THR A N 1
ATOM 743 C CA . THR A 1 97 ? 48.848 24.158 25.130 1.00 58.36 97 THR A CA 1
ATOM 744 C C . THR A 1 97 ? 48.840 23.191 26.313 1.00 56.37 97 THR A C 1
ATOM 745 O O . THR A 1 97 ? 49.874 22.880 26.889 1.00 56.44 97 THR A O 1
ATOM 749 N N . HIS A 1 98 ? 47.648 22.706 26.635 1.00 54.56 98 HIS A N 1
ATOM 750 C CA . HIS A 1 98 ? 47.425 21.916 27.823 1.00 53.36 98 HIS A CA 1
ATOM 751 C C . HIS A 1 98 ? 47.539 20.410 27.587 1.00 50.97 98 HIS A C 1
ATOM 752 O O . HIS A 1 98 ? 47.614 19.641 28.536 1.00 50.53 98 HIS A O 1
ATOM 759 N N . LEU A 1 99 ? 47.591 19.998 26.330 1.00 49.45 99 LEU A N 1
ATOM 760 C CA . LEU A 1 99 ? 47.666 18.588 25.992 1.00 47.84 99 LEU A CA 1
ATOM 761 C C . LEU A 1 99 ? 49.024 18.003 26.335 1.00 47.30 99 LEU A C 1
ATOM 762 O O . LEU A 1 99 ? 50.038 18.548 25.922 1.00 47.94 99 LEU A O 1
ATOM 767 N N . VAL A 1 100 ? 49.046 16.914 27.107 1.00 46.37 100 VAL A N 1
ATOM 768 C CA . VAL A 1 100 ? 50.301 16.252 27.458 1.00 46.11 100 VAL A CA 1
ATOM 769 C C . VAL A 1 100 ? 50.349 14.758 27.177 1.00 45.49 100 VAL A C 1
ATOM 770 O O . VAL A 1 100 ? 51.336 14.087 27.566 1.00 45.83 100 VAL A O 1
ATOM 774 N N . SER A 1 101 ? 49.322 14.218 26.520 1.00 44.82 101 SER A N 1
ATOM 775 C CA . SER A 1 101 ? 49.389 12.819 26.092 1.00 44.95 101 SER A CA 1
ATOM 776 C C . SER A 1 101 ? 50.597 12.578 25.193 1.00 45.90 101 SER A C 1
ATOM 777 O O . SER A 1 101 ? 50.840 13.344 24.276 1.00 46.82 101 SER A O 1
ATOM 780 N N . ALA A 1 102 ? 51.335 11.513 25.464 1.00 46.29 102 ALA A N 1
ATOM 781 C CA . ALA A 1 102 ? 52.204 10.918 24.484 1.00 47.62 102 ALA A CA 1
ATOM 782 C C . ALA A 1 102 ? 51.379 10.658 23.236 1.00 48.33 102 ALA A C 1
ATOM 783 O O . ALA A 1 102 ? 50.155 10.552 23.329 1.00 47.83 102 ALA A O 1
ATOM 785 N N . GLU A 1 103 ? 52.048 10.569 22.078 1.00 49.88 103 GLU A N 1
ATOM 786 C CA . GLU A 1 103 ? 51.388 10.357 20.774 1.00 51.06 103 GLU A CA 1
ATOM 787 C C . GLU A 1 103 ? 50.695 9.005 20.695 1.00 51.60 103 GLU A C 1
ATOM 788 O O . GLU A 1 103 ? 49.619 8.894 20.121 1.00 52.09 103 GLU A O 1
ATOM 794 N N . SER A 1 104 ? 51.311 7.968 21.249 1.00 51.74 104 SER A N 1
ATOM 795 C CA . SER A 1 104 ? 50.673 6.658 21.217 1.00 52.83 104 SER A CA 1
ATOM 796 C C . SER A 1 104 ? 49.334 6.756 21.941 1.00 51.13 104 SER A C 1
ATOM 797 O O . SER A 1 104 ? 48.358 6.172 21.491 1.00 52.36 104 SER A O 1
ATOM 800 N N . LEU A 1 105 ? 49.289 7.520 23.040 1.00 48.70 105 LEU A N 1
ATOM 801 C CA . LEU A 1 105 ? 48.060 7.641 23.830 1.00 47.81 105 LEU A CA 1
ATOM 802 C C . LEU A 1 105 ? 46.997 8.481 23.121 1.00 48.32 105 LEU A C 1
ATOM 803 O O . LEU A 1 105 ? 45.874 8.034 22.974 1.00 49.34 105 LEU A O 1
ATOM 808 N N . SER A 1 106 ? 47.357 9.674 22.657 1.00 48.06 106 SER A N 1
ATOM 809 C CA . SER A 1 106 ? 46.479 10.463 21.759 1.00 49.10 106 SER A CA 1
ATOM 810 C C . SER A 1 106 ? 45.918 9.689 20.590 1.00 52.03 106 SER A C 1
ATOM 811 O O . SER A 1 106 ? 44.758 9.860 20.213 1.00 53.04 106 S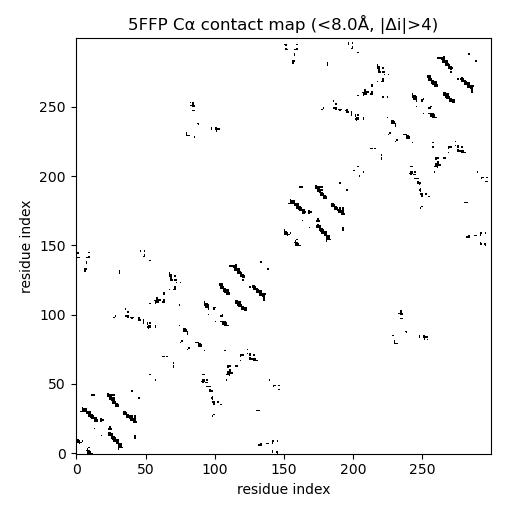ER A O 1
ATOM 814 N N . ASP A 1 107 ? 46.774 8.884 19.972 1.00 54.08 107 ASP A N 1
ATOM 815 C CA . ASP A 1 107 ? 46.402 8.215 18.754 1.00 57.71 107 ASP A CA 1
ATOM 816 C C . ASP A 1 107 ? 45.374 7.125 19.013 1.00 59.93 107 ASP A C 1
ATOM 817 O O . ASP A 1 107 ? 44.595 6.775 18.132 1.00 62.79 107 ASP A O 1
ATOM 822 N N . GLU A 1 108 ? 45.365 6.592 20.226 1.00 40.92 108 GLU A N 1
ATOM 823 C CA . GLU A 1 108 ? 44.298 5.694 20.648 1.00 42.51 108 GLU A CA 1
ATOM 824 C C . GLU A 1 108 ? 43.039 6.456 21.063 1.00 41.68 108 GLU A C 1
ATOM 825 O O . GLU A 1 108 ? 41.943 5.913 21.020 1.00 43.93 108 GLU A O 1
ATOM 831 N N . GLY A 1 109 ? 43.199 7.690 21.517 1.00 39.35 109 GLY A N 1
ATOM 832 C CA . GLY A 1 109 ? 42.058 8.489 21.932 1.00 39.20 109 GLY A CA 1
ATOM 833 C C . GLY A 1 109 ? 42.049 8.905 23.375 1.00 37.20 109 GLY A C 1
ATOM 834 O O . GLY A 1 109 ? 40.997 9.267 23.905 1.00 38.11 109 GLY A O 1
ATOM 835 N N . TYR A 1 110 ? 43.203 8.849 24.027 1.00 35.74 110 TYR A N 1
ATOM 836 C CA . TYR A 1 110 ? 43.310 9.333 25.392 1.00 34.22 110 TYR A CA 1
ATOM 837 C C . TYR A 1 110 ? 43.847 10.724 25.299 1.00 33.36 110 TYR A C 1
ATOM 838 O O . TYR A 1 110 ? 44.947 10.950 24.814 1.00 32.99 110 TYR A O 1
ATOM 847 N N . TYR A 1 111 ? 43.042 11.673 25.750 1.00 34.48 111 TYR A N 1
ATOM 848 C CA . TYR A 1 111 ? 43.426 13.071 25.739 1.00 34.36 111 TYR A CA 1
ATOM 849 C C . TYR A 1 111 ? 43.654 13.482 27.169 1.00 34.81 111 TYR A C 1
ATOM 850 O O . TYR A 1 111 ? 42.767 13.351 28.010 1.00 36.51 111 TYR A O 1
ATOM 859 N N . ILE A 1 112 ? 44.865 13.944 27.451 1.00 34.86 112 ILE A N 1
ATOM 860 C CA . ILE A 1 112 ? 45.293 14.147 28.815 1.00 34.90 112 ILE A CA 1
ATOM 861 C C . ILE A 1 112 ? 45.901 15.515 28.914 1.00 36.18 112 ILE A C 1
ATOM 862 O O . ILE A 1 112 ? 46.865 15.814 28.205 1.00 37.39 112 ILE A O 1
ATOM 867 N N . PHE A 1 113 ? 45.340 16.344 29.792 1.00 37.11 113 PHE A N 1
ATOM 868 C CA . PHE A 1 113 ? 45.684 17.746 29.811 1.00 38.40 113 PHE A CA 1
ATOM 869 C C . PHE A 1 113 ? 46.298 18.126 31.145 1.00 39.15 113 PHE A C 1
ATOM 870 O O . PHE A 1 113 ? 45.943 17.558 32.171 1.00 40.35 113 PHE A O 1
ATOM 878 N N . LEU A 1 114 ? 47.219 19.086 31.119 1.00 39.52 114 LEU A N 1
ATOM 879 C CA . LEU A 1 114 ? 47.793 19.653 32.317 1.00 40.46 114 LEU A CA 1
ATOM 880 C C . LEU A 1 114 ? 47.240 21.073 32.539 1.00 43.18 114 LEU A C 1
ATOM 881 O O . LEU A 1 114 ? 47.328 21.926 31.644 1.00 43.03 114 LEU A O 1
ATOM 886 N N . VAL A 1 115 ? 46.684 21.325 33.726 1.00 44.41 115 VAL A N 1
ATOM 887 C CA . VAL A 1 115 ? 46.291 22.678 34.147 1.00 46.50 115 VAL A CA 1
ATOM 888 C C . VAL A 1 115 ? 46.962 22.989 35.487 1.00 48.86 115 VAL A C 1
ATOM 889 O O . VAL A 1 115 ? 46.850 22.215 36.443 1.00 48.00 115 VAL A O 1
ATOM 893 N N . GLU A 1 116 ? 47.643 24.129 35.567 1.00 51.21 116 GLU A N 1
ATOM 894 C CA . GLU A 1 116 ? 48.333 24.518 36.784 1.00 53.45 116 GLU A CA 1
ATOM 895 C C . GLU A 1 116 ? 47.539 25.622 37.494 1.00 57.80 116 GLU A C 1
ATOM 896 O O . GLU A 1 116 ? 46.800 26.364 36.851 1.00 59.17 116 GLU A O 1
ATOM 902 N N . TYR A 1 117 ? 47.666 25.688 38.824 1.00 60.19 117 TYR A N 1
ATOM 903 C CA . TYR A 1 117 ? 47.137 26.787 39.595 1.00 64.48 117 TYR A CA 1
ATOM 904 C C . TYR A 1 117 ? 48.062 27.076 40.759 1.00 68.49 117 TYR A C 1
ATOM 905 O O . TYR A 1 117 ? 48.262 26.226 41.625 1.00 69.36 117 TYR A O 1
ATOM 914 N N . ASP A 1 118 ? 48.616 28.278 40.773 1.00 71.65 118 ASP A N 1
ATOM 915 C CA . ASP A 1 118 ? 49.480 28.689 41.843 1.00 76.52 118 ASP A CA 1
ATOM 916 C C . ASP A 1 118 ? 50.587 27.630 42.020 1.00 74.57 118 ASP A C 1
ATOM 917 O O . ASP A 1 118 ? 51.499 27.576 41.190 1.00 72.38 118 ASP A O 1
ATOM 922 N N . GLU A 1 119 ? 50.474 26.781 43.052 1.00 74.74 119 GLU A N 1
ATOM 923 C CA . GLU A 1 119 ? 51.481 25.765 43.396 1.00 74.53 119 GLU A CA 1
ATOM 924 C C . GLU A 1 119 ? 50.996 24.303 43.206 1.00 69.83 119 GLU A C 1
ATOM 925 O O . GLU A 1 119 ? 51.692 23.358 43.570 1.00 69.61 119 GLU A O 1
ATOM 931 N N . SER A 1 120 ? 49.826 24.119 42.601 1.00 65.31 120 SER A N 1
ATOM 932 C CA . SER A 1 120 ? 49.291 22.775 42.362 1.00 61.34 120 SER A CA 1
ATOM 933 C C . SER A 1 120 ? 49.148 22.572 40.868 1.00 56.81 120 SER A C 1
ATOM 934 O O . SER A 1 120 ? 49.485 23.448 40.068 1.00 55.85 120 SER A O 1
ATOM 937 N N . ALA A 1 121 ? 48.635 21.409 40.495 1.00 54.24 121 ALA A N 1
ATOM 938 C CA . ALA A 1 121 ? 48.329 21.121 39.093 1.00 50.82 121 ALA A CA 1
ATOM 939 C C . ALA A 1 121 ? 47.345 19.981 38.985 1.00 48.89 121 ALA A C 1
ATOM 940 O O . ALA A 1 121 ? 47.210 19.182 39.900 1.00 50.73 121 ALA A O 1
ATOM 942 N N . LYS A 1 122 ? 46.659 19.920 37.860 1.00 46.67 122 LYS A N 1
ATOM 943 C CA . LYS A 1 122 ? 45.705 18.861 37.584 1.00 46.50 122 LYS A CA 1
ATOM 944 C C . LYS A 1 122 ? 45.995 18.209 36.238 1.00 43.84 122 LYS A C 1
ATOM 945 O O . LYS A 1 122 ? 46.154 18.897 35.236 1.00 44.70 122 LYS A O 1
ATOM 951 N N . LEU A 1 123 ? 46.072 16.889 36.226 1.00 42.97 123 LEU A N 1
ATOM 952 C CA . LEU A 1 123 ? 45.914 16.142 34.998 1.00 40.85 123 LEU A CA 1
ATOM 953 C C . LEU A 1 123 ? 44.442 15.900 34.830 1.00 41.39 123 LEU A C 1
ATOM 954 O O . LEU A 1 123 ? 43.780 15.412 35.743 1.00 42.36 123 LEU A O 1
ATOM 959 N N . ILE A 1 124 ? 43.932 16.250 33.660 1.00 40.55 124 ILE A N 1
ATOM 960 C CA . ILE A 1 124 ? 42.528 16.070 33.347 1.00 41.83 124 ILE A CA 1
ATOM 961 C C . ILE A 1 124 ? 42.501 15.202 32.099 1.00 39.58 124 ILE A C 1
ATOM 962 O O . ILE A 1 124 ? 43.043 15.579 31.072 1.00 39.49 124 ILE A O 1
ATOM 967 N N . TYR A 1 125 ? 41.856 14.055 32.197 1.00 39.31 125 TYR A N 1
ATOM 968 C CA . TYR A 1 125 ? 41.931 13.027 31.182 1.00 37.67 125 TYR A CA 1
ATOM 969 C C . TYR A 1 125 ? 40.554 12.464 30.910 1.00 39.85 125 TYR A C 1
ATOM 970 O O . TYR A 1 125 ? 39.646 12.514 31.756 1.00 41.73 125 TYR A O 1
ATOM 979 N N . GLY A 1 126 ? 40.405 11.926 29.715 1.00 40.13 126 GLY A N 1
ATOM 980 C CA . GLY A 1 126 ? 39.217 11.175 29.325 1.00 42.51 126 GLY A CA 1
ATOM 981 C C . GLY A 1 126 ? 39.503 10.475 28.008 1.00 42.71 126 GLY A C 1
ATOM 982 O O . GLY A 1 126 ? 40.592 10.595 27.458 1.00 40.42 126 GLY A O 1
ATOM 983 N N . PHE A 1 127 ? 38.524 9.741 27.507 1.00 46.40 127 PHE A N 1
ATOM 984 C CA . PHE A 1 127 ? 38.661 9.020 26.250 1.00 48.79 127 PHE A CA 1
ATOM 985 C C . PHE A 1 127 ? 37.739 9.661 25.210 1.00 50.55 127 PHE A C 1
ATOM 986 O O . PHE A 1 127 ? 36.529 9.698 25.403 1.00 52.83 127 PHE A O 1
ATOM 994 N N . LYS A 1 128 ? 38.322 10.186 24.130 1.00 50.45 128 LYS A N 1
ATOM 995 C CA . LYS A 1 128 ? 37.560 10.708 22.984 1.00 53.62 128 LYS A CA 1
ATOM 996 C C . LYS A 1 128 ? 36.593 11.809 23.415 1.00 55.57 128 LYS A C 1
ATOM 997 O O . LYS A 1 128 ? 37.014 12.739 24.112 1.00 52.88 128 LYS A O 1
ATOM 1003 N N . GLU A 1 129 ? 35.314 11.711 23.041 1.00 59.46 129 GLU A N 1
ATOM 1004 C CA . GLU A 1 129 ? 34.353 12.775 23.357 1.00 62.96 129 GLU A CA 1
ATOM 1005 C C . GLU A 1 129 ? 33.492 12.431 24.586 1.00 65.57 129 GLU A C 1
ATOM 1006 O O . GLU A 1 129 ? 32.507 13.110 24.864 1.00 68.36 129 GLU A O 1
ATOM 1012 N N . ASN A 1 130 ? 33.890 11.398 25.327 1.00 65.18 130 ASN A N 1
ATOM 1013 C CA . ASN A 1 130 ? 33.192 10.991 26.541 1.00 68.06 130 ASN A CA 1
ATOM 1014 C C . ASN A 1 130 ? 33.508 11.910 27.738 1.00 66.23 130 ASN A C 1
ATOM 1015 O O . ASN A 1 130 ? 34.231 11.538 28.654 1.00 64.02 130 ASN A O 1
ATOM 1020 N N . SER A 1 131 ? 32.939 13.111 27.730 1.00 68.55 131 SER A N 1
ATOM 1021 C CA . SER A 1 131 ? 33.184 14.096 28.790 1.00 68.12 131 SER A CA 1
ATOM 1022 C C . SER A 1 131 ? 32.566 13.698 30.140 1.00 69.52 131 SER A C 1
ATOM 1023 O O . SER A 1 131 ? 33.086 14.067 31.183 1.00 66.75 131 SER A O 1
ATOM 1026 N N . ARG A 1 132 ? 31.472 12.937 30.110 1.00 74.60 132 ARG A N 1
ATOM 1027 C CA . ARG A 1 132 ? 30.861 12.375 31.325 1.00 78.44 132 ARG A CA 1
ATOM 1028 C C . ARG A 1 132 ? 31.838 11.532 32.165 1.00 75.33 132 ARG A C 1
ATOM 1029 O O . ARG A 1 132 ? 31.976 11.755 33.371 1.00 75.50 132 ARG A O 1
ATOM 1037 N N . GLU A 1 133 ? 32.524 10.595 31.508 1.00 72.73 133 GLU A N 1
ATOM 1038 C CA . GLU A 1 133 ? 33.471 9.688 32.152 1.00 70.69 133 GLU A CA 1
ATOM 1039 C C . GLU A 1 133 ? 34.871 10.323 32.311 1.00 64.75 133 GLU A C 1
ATOM 1040 O O . GLU A 1 133 ? 35.837 9.606 32.517 1.00 63.48 133 GLU A O 1
ATOM 1046 N N . ALA A 1 134 ? 35.015 11.641 32.218 1.00 61.91 134 ALA A N 1
ATOM 1047 C CA . ALA A 1 134 ? 36.335 12.258 32.387 1.00 57.18 134 ALA A CA 1
ATOM 1048 C C . ALA A 1 134 ? 36.788 12.097 33.832 1.00 57.32 134 ALA A C 1
ATOM 1049 O O . ALA A 1 134 ? 36.008 11.638 34.679 1.00 63.50 134 ALA A O 1
ATOM 1051 N N . GLY A 1 135 ? 38.033 12.450 34.129 1.00 52.69 135 GLY A N 1
ATOM 1052 C CA . GLY A 1 135 ? 38.512 12.426 35.509 1.00 51.78 135 GLY A CA 1
ATOM 1053 C C . GLY A 1 135 ? 39.746 13.277 35.651 1.00 48.38 135 GLY A C 1
ATOM 1054 O O . GLY A 1 135 ? 40.222 13.818 34.681 1.00 44.18 135 GLY A O 1
ATOM 1055 N N . GLU A 1 136 ? 40.266 13.402 36.866 1.00 47.65 136 GLU A N 1
ATOM 1056 C CA . GLU A 1 136 ? 41.463 14.189 37.083 1.00 45.80 136 GLU A CA 1
ATOM 1057 C C . GLU A 1 136 ? 42.104 13.790 38.367 1.00 45.93 136 GLU A C 1
ATOM 1058 O O . GLU A 1 136 ? 41.454 13.188 39.230 1.00 46.63 136 GLU A O 1
ATOM 1064 N N . VAL A 1 137 ? 43.378 14.154 38.494 1.00 43.98 137 VAL A N 1
ATOM 1065 C CA . VAL A 1 137 ? 44.116 13.950 39.716 1.00 44.19 137 VAL A CA 1
ATOM 1066 C C . VAL A 1 137 ? 44.940 15.188 40.017 1.00 43.78 137 VAL A C 1
ATOM 1067 O O . VAL A 1 137 ? 45.515 15.777 39.102 1.00 43.06 137 VAL A O 1
ATOM 1071 N N . VAL A 1 138 ? 44.982 15.570 41.294 1.00 44.10 138 VAL A N 1
ATOM 1072 C CA . VAL A 1 138 ? 45.713 16.733 41.747 1.00 44.72 138 VAL A CA 1
ATOM 1073 C C . VAL A 1 138 ? 47.174 16.371 41.967 1.00 44.18 138 VAL A C 1
ATOM 1074 O O . VAL A 1 138 ? 47.503 15.446 42.713 1.00 44.45 138 VAL A O 1
ATOM 1078 N N . LEU A 1 139 ? 48.049 17.138 41.348 1.00 44.01 139 LEU A N 1
ATOM 1079 C CA . LEU A 1 139 ? 49.474 16.980 41.523 1.00 44.58 139 LEU A CA 1
ATOM 1080 C C . LEU A 1 139 ? 50.035 18.221 42.153 1.00 46.90 139 LEU A C 1
ATOM 1081 O O . LEU A 1 139 ? 49.369 19.235 42.295 1.00 48.88 139 LEU A O 1
ATOM 1086 N N . VAL A 1 140 ? 51.295 18.146 42.504 1.00 47.64 140 VAL A N 1
ATOM 1087 C CA . VAL A 1 140 ? 52.044 19.323 42.862 1.00 50.65 140 VAL A CA 1
ATOM 1088 C C . VAL A 1 140 ? 52.509 19.939 41.537 1.00 50.03 140 VAL A C 1
ATOM 1089 O O . VAL A 1 140 ? 52.679 19.234 40.543 1.00 47.02 140 VAL A O 1
ATOM 1093 N N . ARG A 1 141 ? 52.697 21.251 41.514 1.00 53.99 141 ARG A N 1
ATOM 1094 C CA . ARG A 1 141 ? 53.169 21.930 40.314 1.00 54.14 141 ARG A CA 1
ATOM 1095 C C . ARG A 1 141 ? 54.618 21.570 40.050 1.00 51.66 141 ARG A C 1
ATOM 1096 O O . ARG A 1 141 ? 55.426 21.534 40.961 1.00 52.36 141 ARG A O 1
ATOM 1104 N N . GLY A 1 142 ? 54.927 21.285 38.789 1.00 48.95 142 GLY A N 1
ATOM 1105 C CA . GLY A 1 142 ? 56.239 20.790 38.386 1.00 47.21 142 GLY A CA 1
ATOM 1106 C C . GLY A 1 142 ? 56.362 19.261 38.408 1.00 43.87 142 GLY A C 1
ATOM 1107 O O . GLY A 1 142 ? 57.341 18.721 37.883 1.00 42.87 142 GLY A O 1
ATOM 1108 N N . GLU A 1 143 ? 55.396 18.563 39.017 1.00 42.55 143 GLU A N 1
ATOM 1109 C CA . GLU A 1 143 ? 55.516 17.113 39.253 1.00 41.13 143 GLU A CA 1
ATOM 1110 C C . GLU A 1 143 ? 55.528 16.382 37.908 1.00 38.94 143 GLU A C 1
ATOM 1111 O O . GLU A 1 143 ? 56.444 15.617 37.625 1.00 38.17 143 GLU A O 1
ATOM 1117 N N . PHE A 1 144 ? 54.548 16.683 37.056 1.00 38.20 144 PHE A N 1
ATOM 1118 C CA . PHE A 1 144 ? 54.501 16.127 35.707 1.00 36.71 144 PHE A CA 1
ATOM 1119 C C . PHE A 1 144 ? 55.808 16.333 34.931 1.00 37.32 144 PHE A C 1
ATOM 1120 O O . PHE A 1 144 ? 56.420 15.401 34.446 1.00 37.51 144 PHE A O 1
ATOM 1128 N N . GLN A 1 145 ? 56.233 17.562 34.790 1.00 39.96 145 GLN A N 1
ATOM 1129 C CA . GLN A 1 145 ? 57.470 17.810 34.069 1.00 41.80 145 GLN A CA 1
ATOM 1130 C C . GLN A 1 145 ? 58.635 16.979 34.628 1.00 40.94 145 GLN A C 1
ATOM 1131 O O . GLN A 1 145 ? 59.384 16.374 33.873 1.00 38.37 145 GLN A O 1
ATOM 1137 N N . SER A 1 146 ? 58.788 16.977 35.957 1.00 42.03 146 SER A N 1
ATOM 1138 C CA . SER A 1 146 ? 59.931 16.321 36.601 1.00 42.23 146 SER A CA 1
ATOM 1139 C C . SER A 1 146 ? 59.954 14.799 36.341 1.00 39.11 146 SER A C 1
ATOM 1140 O O . SER A 1 146 ? 61.015 14.213 36.152 1.00 38.50 146 SER A O 1
ATOM 1143 N N . VAL A 1 147 ? 58.779 14.180 36.301 1.00 37.09 147 VAL A N 1
ATOM 1144 C CA . VAL A 1 147 ? 58.638 12.769 35.922 1.00 36.41 147 VAL A CA 1
ATOM 1145 C C . VAL A 1 147 ? 59.003 12.563 34.448 1.00 35.92 147 VAL A C 1
ATOM 1146 O O . VAL A 1 147 ? 59.763 11.677 34.105 1.00 36.34 147 VAL A O 1
ATOM 1150 N N . VAL A 1 148 ? 58.496 13.419 33.580 1.00 35.87 148 VAL A N 1
ATOM 1151 C CA . VAL A 1 148 ? 58.885 13.368 32.168 1.00 37.04 148 VAL A CA 1
ATOM 1152 C C . VAL A 1 148 ? 60.382 13.505 31.996 1.00 38.89 148 VAL A C 1
ATOM 1153 O O . VAL A 1 148 ? 61.023 12.729 31.284 1.00 42.27 148 VAL A O 1
ATOM 1157 N N . ARG A 1 149 ? 60.945 14.498 32.648 1.00 41.00 149 ARG A N 1
ATOM 1158 C CA . ARG A 1 149 ? 62.370 14.766 32.545 1.00 43.70 149 ARG A CA 1
ATOM 1159 C C . ARG A 1 149 ? 63.188 13.565 33.039 1.00 42.34 149 ARG A C 1
ATOM 1160 O O . ARG A 1 149 ? 64.253 13.254 32.494 1.00 41.88 149 ARG A O 1
ATOM 1168 N N . ASP A 1 150 ? 62.664 12.885 34.060 1.00 41.01 150 ASP A N 1
ATOM 1169 C CA . ASP A 1 150 ? 63.288 11.684 34.605 1.00 40.96 150 ASP A CA 1
ATOM 1170 C C . ASP A 1 150 ? 63.258 10.566 33.563 1.00 40.09 150 ASP A C 1
ATOM 1171 O O . ASP A 1 150 ? 64.269 9.895 33.324 1.00 40.91 150 ASP A O 1
ATOM 1176 N N . VAL A 1 151 ? 62.101 10.352 32.944 1.00 38.43 151 VAL A N 1
ATOM 1177 C CA . VAL A 1 151 ? 62.019 9.341 31.888 1.00 39.73 151 VAL A CA 1
ATOM 1178 C C . VAL A 1 151 ? 63.046 9.584 30.769 1.00 41.30 151 VAL A C 1
ATOM 1179 O O . VAL A 1 151 ? 63.658 8.659 30.274 1.00 42.23 151 VAL A O 1
ATOM 1183 N N . LEU A 1 152 ? 63.252 10.838 30.401 1.00 42.81 152 LEU A N 1
ATOM 1184 C CA . LEU A 1 152 ? 64.225 11.172 29.344 1.00 45.55 152 LEU A CA 1
ATOM 1185 C C . LEU A 1 152 ? 65.660 10.968 29.783 1.00 47.58 152 LEU A C 1
ATOM 1186 O O . LEU A 1 152 ? 66.499 10.560 28.988 1.00 49.42 152 LEU A O 1
ATOM 1191 N N . ALA A 1 153 ? 65.940 11.268 31.048 1.00 48.69 153 ALA A N 1
ATOM 1192 C CA . ALA A 1 153 ? 67.277 11.058 31.602 1.00 51.44 153 ALA A CA 1
ATOM 1193 C C . ALA A 1 153 ? 67.655 9.576 31.638 1.00 52.91 153 ALA A C 1
ATOM 1194 O O . ALA A 1 153 ? 68.797 9.237 31.361 1.00 54.00 153 ALA A O 1
ATOM 1196 N N . LYS A 1 154 ? 66.700 8.710 31.979 1.00 53.64 154 LYS A N 1
ATOM 1197 C CA . LYS A 1 154 ? 66.994 7.293 32.232 1.00 58.47 154 LYS A CA 1
ATOM 1198 C C . LYS A 1 154 ? 67.091 6.400 30.981 1.00 61.75 154 LYS A C 1
ATOM 1199 O O . LYS A 1 154 ? 67.509 5.244 31.071 1.00 63.13 154 LYS A O 1
ATOM 1205 N N . SER A 1 155 ? 66.707 6.924 29.823 1.00 63.93 155 SER A N 1
ATOM 1206 C CA . SER A 1 155 ? 66.593 6.103 28.619 1.00 67.36 155 SER A CA 1
ATOM 1207 C C . SER A 1 155 ? 67.930 5.675 27.986 1.00 71.01 155 SER A C 1
ATOM 1208 O O . SER A 1 155 ? 68.638 6.479 27.382 1.00 72.19 155 SER A O 1
ATOM 1219 N N . LEU B 1 2 ? 34.991 49.121 -4.393 1.00 33.27 2 LEU B N 1
ATOM 1220 C CA . LEU B 1 2 ? 35.030 47.870 -5.137 1.00 27.67 2 LEU B CA 1
ATOM 1221 C C . LEU B 1 2 ? 36.332 47.758 -5.908 1.00 25.69 2 LEU B C 1
ATOM 1222 O O . LEU B 1 2 ? 36.674 48.601 -6.722 1.00 25.84 2 LEU B O 1
ATOM 1227 N N . SER B 1 3 ? 37.073 46.716 -5.605 1.00 23.78 3 SER B N 1
ATOM 1228 C CA . SER B 1 3 ? 38.402 46.555 -6.130 1.00 24.16 3 SER B CA 1
ATOM 1229 C C . SER B 1 3 ? 38.423 45.219 -6.830 1.00 22.02 3 SER B C 1
ATOM 1230 O O . SER B 1 3 ? 37.826 44.242 -6.334 1.00 20.98 3 SER B O 1
ATOM 1233 N N . GLY B 1 4 ? 39.059 45.175 -7.992 1.00 22.23 4 GLY B N 1
ATOM 1234 C CA . GLY B 1 4 ? 39.101 43.950 -8.811 1.00 21.26 4 GLY B CA 1
ATOM 1235 C C . GLY B 1 4 ? 37.966 43.895 -9.813 1.00 21.35 4 GLY B C 1
ATOM 1236 O O . GLY B 1 4 ? 37.359 44.907 -10.195 1.00 21.71 4 GLY B O 1
ATOM 1237 N N . ASN B 1 5 ? 37.651 42.679 -10.222 1.00 21.81 5 ASN B N 1
ATOM 1238 C CA . ASN B 1 5 ? 36.797 42.453 -11.389 1.00 22.25 5 ASN B CA 1
ATOM 1239 C C . ASN B 1 5 ? 35.809 41.378 -11.065 1.00 21.90 5 ASN B C 1
ATOM 1240 O O . ASN B 1 5 ? 36.201 40.224 -10.915 1.00 23.88 5 ASN B O 1
ATOM 1245 N N . PRO B 1 6 ? 34.529 41.734 -10.909 1.00 21.64 6 PRO B N 1
ATOM 1246 C CA . PRO B 1 6 ? 33.617 40.713 -10.384 1.00 22.07 6 PRO B CA 1
ATOM 1247 C C . PRO B 1 6 ? 33.548 39.438 -11.210 1.00 24.18 6 PRO B C 1
ATOM 1248 O O . PRO B 1 6 ? 33.103 38.432 -10.698 1.00 25.98 6 PRO B O 1
ATOM 1252 N N . HIS B 1 7 ? 33.907 39.488 -12.476 1.00 25.87 7 HIS B N 1
ATOM 1253 C CA . HIS B 1 7 ? 33.818 38.287 -13.295 1.00 29.75 7 HIS B CA 1
ATOM 1254 C C . HIS B 1 7 ? 34.898 37.275 -12.989 1.00 29.37 7 HIS B C 1
ATOM 1255 O O . HIS B 1 7 ? 34.767 36.103 -13.359 1.00 32.62 7 HIS B O 1
ATOM 1262 N N . THR B 1 8 ? 35.962 37.721 -12.331 1.00 25.87 8 THR B N 1
ATOM 1263 C CA . THR B 1 8 ? 37.026 36.837 -11.916 1.00 25.86 8 THR B CA 1
ATOM 1264 C C . THR B 1 8 ? 37.088 36.886 -10.407 1.00 23.53 8 THR B C 1
ATOM 1265 O O . THR B 1 8 ? 36.570 35.970 -9.720 1.00 24.72 8 THR B O 1
ATOM 1269 N N . PHE B 1 9 ? 37.681 37.958 -9.864 1.00 20.85 9 PHE B N 1
ATOM 1270 C CA . PHE B 1 9 ? 37.684 38.160 -8.410 1.00 19.14 9 PHE B CA 1
ATOM 1271 C C . PHE B 1 9 ? 37.650 39.626 -8.021 1.00 17.70 9 PHE B C 1
ATOM 1272 O O . PHE B 1 9 ? 38.417 40.430 -8.526 1.00 17.46 9 PHE B O 1
ATOM 1280 N N . ALA B 1 10 ? 36.739 39.965 -7.112 1.00 17.00 10 ALA B N 1
ATOM 1281 C CA . ALA B 1 10 ? 36.689 41.310 -6.584 1.00 16.53 10 ALA B CA 1
ATOM 1282 C C . ALA B 1 10 ? 36.264 41.290 -5.151 1.00 17.16 10 ALA B C 1
ATOM 1283 O O . ALA B 1 10 ? 35.634 40.315 -4.700 1.00 17.23 10 ALA B O 1
ATOM 1285 N N . ILE B 1 11 ? 36.618 42.361 -4.444 1.00 18.13 11 ILE B N 1
ATOM 1286 C CA . ILE B 1 11 ? 36.133 42.618 -3.091 1.00 19.88 11 ILE B CA 1
ATOM 1287 C C . ILE B 1 11 ? 35.288 43.886 -3.109 1.00 21.08 11 ILE B C 1
ATOM 1288 O O . ILE B 1 11 ? 35.705 44.904 -3.654 1.00 21.72 11 ILE B O 1
ATOM 1293 N N . TRP B 1 12 ? 34.081 43.788 -2.555 1.00 15.91 12 TRP B N 1
ATOM 1294 C CA . TRP B 1 12 ? 33.159 44.896 -2.450 1.00 15.94 12 TRP B CA 1
ATOM 1295 C C . TRP B 1 12 ? 32.992 45.180 -0.954 1.00 16.30 12 TRP B C 1
ATOM 1296 O O . TRP B 1 12 ? 32.563 44.298 -0.228 1.00 16.56 12 TRP B O 1
ATOM 1307 N N . CYS B 1 13 ? 33.324 46.387 -0.492 1.00 17.30 13 CYS B N 1
ATOM 1308 C CA . CYS B 1 13 ? 33.061 46.744 0.904 1.00 18.01 13 CYS B CA 1
ATOM 1309 C C . CYS B 1 13 ? 32.665 48.207 1.178 1.00 18.70 13 CYS B C 1
ATOM 1310 O O . CYS B 1 13 ? 33.031 49.131 0.438 1.00 19.32 13 CYS B O 1
ATOM 1313 N N . ASP B 1 14 ? 31.878 48.405 2.234 1.00 19.02 14 ASP B N 1
ATOM 1314 C CA . ASP B 1 14 ? 31.504 49.754 2.684 1.00 19.87 14 ASP B CA 1
ATOM 1315 C C . ASP B 1 14 ? 31.027 49.743 4.115 1.00 19.37 14 ASP B C 1
ATOM 1316 O O . ASP B 1 14 ? 30.330 48.838 4.540 1.00 19.38 14 ASP B O 1
ATOM 1321 N N . ALA B 1 15 ? 31.398 50.785 4.836 1.00 19.69 15 ALA B N 1
ATOM 1322 C CA . ALA B 1 15 ? 30.845 51.111 6.134 1.00 19.79 15 ALA B CA 1
ATOM 1323 C C . ALA B 1 15 ? 29.360 51.475 6.046 1.00 21.30 15 ALA B C 1
ATOM 1324 O O . ALA B 1 15 ? 28.896 52.053 5.038 1.00 21.40 15 ALA B O 1
ATOM 1326 N N . VAL B 1 16 ? 28.605 51.134 7.092 1.00 21.48 16 VAL B N 1
ATOM 1327 C CA . VAL B 1 16 ? 27.275 51.655 7.253 1.00 23.11 16 VAL B CA 1
ATOM 1328 C C . VAL B 1 16 ? 27.339 52.710 8.341 1.00 26.26 16 VAL B C 1
ATOM 1329 O O . VAL B 1 16 ? 27.657 52.412 9.511 1.00 27.69 16 VAL B O 1
ATOM 1333 N N . GLU B 1 17 ? 27.043 53.939 7.951 1.00 27.74 17 GLU B N 1
ATOM 1334 C CA . GLU B 1 17 ? 27.219 55.113 8.769 1.00 30.04 17 GLU B CA 1
ATOM 1335 C C . GLU B 1 17 ? 26.636 55.013 10.186 1.00 30.08 17 GLU B C 1
ATOM 1336 O O . GLU B 1 17 ? 27.209 55.539 11.115 1.00 30.85 17 GLU B O 1
ATOM 1342 N N . SER B 1 18 ? 25.505 54.328 10.320 1.00 29.38 18 SER B N 1
ATOM 1343 C CA . SER B 1 18 ? 24.792 54.138 11.582 1.00 29.57 18 SER B CA 1
ATOM 1344 C C . SER B 1 18 ? 25.344 53.038 12.441 1.00 26.97 18 SER B C 1
ATOM 1345 O O . SER B 1 18 ? 25.008 52.957 13.621 1.00 28.57 18 SER B O 1
ATOM 1348 N N . TRP B 1 19 ? 26.107 52.144 11.838 1.00 23.57 19 TRP B N 1
ATOM 1349 C CA . TRP B 1 19 ? 26.715 51.053 12.582 1.00 21.93 19 TRP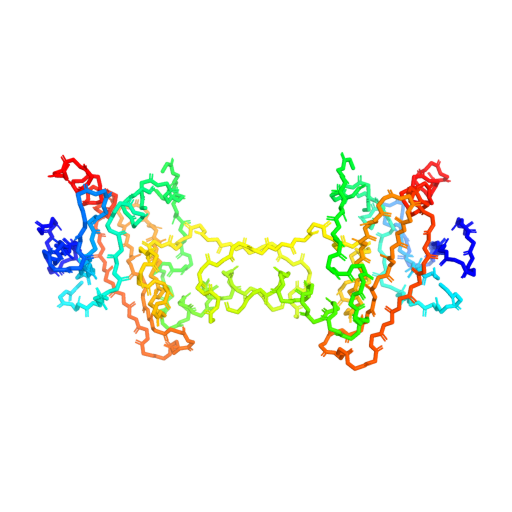 B CA 1
ATOM 1350 C C . TRP B 1 19 ? 28.119 51.409 13.011 1.00 21.36 19 TRP B C 1
ATOM 1351 O O . TRP B 1 19 ? 28.705 50.700 13.794 1.00 21.12 19 TRP B O 1
ATOM 1362 N N . SER B 1 20 ? 28.619 52.545 12.561 1.00 21.96 20 SER B N 1
ATOM 1363 C CA . SER B 1 20 ? 30.001 52.861 12.650 1.00 22.19 20 SER B CA 1
ATOM 1364 C C . SER B 1 20 ? 30.226 53.964 13.644 1.00 25.05 20 SER B C 1
ATOM 1365 O O . SER B 1 20 ? 29.318 54.701 14.018 1.00 26.96 20 SER B O 1
ATOM 1368 N N . THR B 1 21 ? 31.450 54.034 14.112 1.00 25.95 21 THR B N 1
ATOM 1369 C CA . THR B 1 21 ? 31.833 55.071 15.031 1.00 29.11 21 THR B CA 1
ATOM 1370 C C . THR B 1 21 ? 33.095 55.644 14.446 1.00 30.00 21 THR B C 1
ATOM 1371 O O . THR B 1 21 ? 33.708 55.011 13.591 1.00 29.05 21 THR B O 1
ATOM 1375 N N . PRO B 1 22 ? 33.502 56.827 14.886 1.00 32.97 22 PRO B N 1
ATOM 1376 C CA . PRO B 1 22 ? 34.734 57.346 14.332 1.00 34.47 22 PRO B CA 1
ATOM 1377 C C . PRO B 1 22 ? 35.932 56.363 14.439 1.00 33.94 22 PRO B C 1
ATOM 1378 O O . PRO B 1 22 ? 36.880 56.489 13.689 1.00 34.75 22 PRO B O 1
ATOM 1382 N N . ALA B 1 23 ? 35.872 55.397 15.359 1.00 33.52 23 ALA B N 1
ATOM 1383 C CA . ALA B 1 23 ? 36.952 54.439 15.585 1.00 32.23 23 ALA B CA 1
ATOM 1384 C C . ALA B 1 23 ? 36.789 53.176 14.785 1.00 29.66 23 ALA B C 1
ATOM 1385 O O . ALA B 1 23 ? 37.765 52.484 14.488 1.00 29.05 23 ALA B O 1
ATOM 1387 N N . PHE B 1 24 ? 35.547 52.839 14.459 1.00 27.93 24 PHE B N 1
ATOM 1388 C CA . PHE B 1 24 ? 35.284 51.580 13.835 1.00 25.29 24 PHE B CA 1
ATOM 1389 C C . PHE B 1 24 ? 34.368 51.724 12.672 1.00 24.72 24 PHE B C 1
ATOM 1390 O O . PHE B 1 24 ? 33.203 52.133 12.798 1.00 25.23 24 PHE B O 1
ATOM 1398 N N . ALA B 1 25 ? 34.897 51.340 11.524 1.00 24.22 25 ALA B N 1
ATOM 1399 C CA . ALA B 1 25 ? 34.108 51.201 10.323 1.00 23.11 25 ALA B CA 1
ATOM 1400 C C . ALA B 1 25 ? 33.391 49.850 10.367 1.00 22.27 25 ALA B C 1
ATOM 1401 O O . ALA B 1 25 ? 33.998 48.833 10.126 1.00 21.67 25 ALA B O 1
ATOM 1403 N N . ASN B 1 26 ? 32.089 49.864 10.620 1.00 23.53 26 ASN B N 1
ATOM 1404 C CA . ASN B 1 26 ? 31.273 48.651 10.607 1.00 23.82 26 ASN B CA 1
ATOM 1405 C C . ASN B 1 26 ? 30.246 48.619 9.477 1.00 24.55 26 ASN B C 1
ATOM 1406 O O . ASN B 1 26 ? 29.570 49.596 9.240 1.00 26.68 26 ASN B O 1
ATOM 1411 N N . GLY B 1 27 ? 30.111 47.482 8.778 1.00 24.59 27 GLY B N 1
ATOM 1412 C CA . GLY B 1 27 ? 29.381 47.489 7.502 1.00 24.58 27 GLY B CA 1
ATOM 1413 C C . GLY B 1 27 ? 29.382 46.176 6.739 1.00 23.34 27 GLY B C 1
ATOM 1414 O O . GLY B 1 27 ? 29.130 45.140 7.328 1.00 24.45 27 GLY B O 1
ATOM 1415 N N . CYS B 1 28 ? 29.622 46.240 5.422 1.00 20.80 28 CYS B N 1
ATOM 1416 C CA . CYS B 1 28 ? 29.439 45.105 4.541 1.00 19.73 28 CYS B CA 1
ATOM 1417 C C . CYS B 1 28 ? 30.722 44.812 3.794 1.00 18.11 28 CYS B C 1
ATOM 1418 O O . CYS B 1 28 ? 31.504 45.719 3.426 1.00 16.20 28 CYS B O 1
ATOM 1421 N N . LEU B 1 29 ? 30.912 43.531 3.547 1.00 17.77 29 LEU B N 1
ATOM 1422 C CA . LEU B 1 29 ? 32.028 43.057 2.758 1.00 17.58 29 LEU B CA 1
ATOM 1423 C C . LEU B 1 29 ? 31.599 41.800 2.016 1.00 17.80 29 LEU B C 1
ATOM 1424 O O . LEU B 1 29 ? 30.923 40.913 2.563 1.00 19.19 29 LEU B O 1
ATOM 1429 N N . GLY B 1 30 ? 31.980 41.732 0.762 1.00 17.06 30 GLY B N 1
ATOM 1430 C CA . GLY B 1 30 ? 31.677 40.580 -0.059 1.00 17.25 30 GLY B CA 1
ATOM 1431 C C . GLY B 1 30 ? 32.823 40.320 -0.993 1.00 16.79 30 GLY B C 1
ATOM 1432 O O . GLY B 1 30 ? 33.575 41.238 -1.313 1.00 15.62 30 GLY B O 1
ATOM 1433 N N . TYR B 1 31 ? 32.952 39.057 -1.368 1.00 17.65 31 TYR B N 1
ATOM 1434 C CA . TYR B 1 31 ? 33.837 38.589 -2.424 1.00 18.71 31 TYR B CA 1
ATOM 1435 C C . TYR B 1 31 ? 32.963 38.194 -3.633 1.00 19.62 31 TYR B C 1
ATOM 1436 O O . TYR B 1 31 ? 31.982 37.436 -3.480 1.00 20.34 31 TYR B O 1
ATOM 1445 N N . PHE B 1 32 ? 33.290 38.739 -4.804 1.00 19.91 32 PHE B N 1
ATOM 1446 C CA . PHE B 1 32 ? 32.765 38.223 -6.079 1.00 21.70 32 PHE B CA 1
ATOM 1447 C C . PHE B 1 32 ? 33.768 37.215 -6.610 1.00 24.26 32 PHE B C 1
ATOM 1448 O O . PHE B 1 32 ? 34.969 37.496 -6.682 1.00 25.02 32 PHE B O 1
ATOM 1464 N N . GLY B 1 34 ? 34.007 34.522 -9.856 1.00 31.98 34 GLY B N 1
ATOM 1465 C CA . GLY B 1 34 ? 33.408 34.119 -11.144 1.00 33.88 34 GLY B CA 1
ATOM 1466 C C . GLY B 1 34 ? 31.987 34.602 -11.336 1.00 33.43 34 GLY B C 1
ATOM 1467 O O . GLY B 1 34 ? 31.147 33.867 -11.843 1.00 35.10 34 GLY B O 1
ATOM 1468 N N . GLY B 1 35 ? 31.717 35.834 -10.903 1.00 31.73 35 GLY B N 1
ATOM 1469 C CA . GLY B 1 35 ? 30.387 36.440 -11.010 1.00 31.48 35 GLY B CA 1
ATOM 1470 C C . GLY B 1 35 ? 29.442 36.176 -9.849 1.00 31.94 35 GLY B C 1
ATOM 1471 O O . GLY B 1 35 ? 28.434 36.851 -9.708 1.00 31.41 35 GLY B O 1
ATOM 1472 N N . LYS B 1 36 ? 29.757 35.189 -9.012 1.00 33.33 36 LYS B N 1
ATOM 1473 C CA . LYS B 1 36 ? 28.962 34.887 -7.845 1.00 32.83 36 LYS B CA 1
ATOM 1474 C C . LYS B 1 36 ? 29.408 35.765 -6.675 1.00 28.75 36 LYS B C 1
ATOM 1475 O O . LYS B 1 36 ? 30.601 36.084 -6.566 1.00 27.71 36 LYS B O 1
ATOM 1481 N N . LEU B 1 37 ? 28.455 36.146 -5.803 1.00 26.42 37 LEU B N 1
ATOM 1482 C CA . LEU B 1 37 ? 28.743 36.990 -4.638 1.00 23.35 37 LEU B CA 1
ATOM 1483 C C . LEU B 1 37 ? 28.411 36.274 -3.332 1.00 24.06 37 LEU B C 1
ATOM 1484 O O . LEU B 1 37 ? 27.313 35.777 -3.164 1.00 25.11 37 LEU B O 1
ATOM 1489 N N . VAL B 1 38 ? 29.390 36.218 -2.418 1.00 23.60 38 VAL B N 1
ATOM 1490 C CA . VAL B 1 38 ? 29.155 35.824 -1.033 1.00 23.89 38 VAL B CA 1
ATOM 1491 C C . VAL B 1 38 ? 29.493 37.047 -0.164 1.00 22.03 38 VAL B C 1
ATOM 1492 O O . VAL B 1 38 ? 30.479 37.730 -0.397 1.00 21.31 38 VAL B O 1
ATOM 1496 N N . TRP B 1 39 ? 28.618 37.391 0.760 1.00 21.75 39 TRP B N 1
ATOM 1497 C CA . TRP B 1 39 ? 28.708 38.661 1.429 1.00 19.86 39 TRP B CA 1
ATOM 1498 C C . TRP B 1 39 ? 28.233 38.518 2.871 1.00 20.71 39 TRP B C 1
ATOM 1499 O O . TRP B 1 39 ? 27.568 37.553 3.233 1.00 22.22 39 TRP B O 1
ATOM 1510 N N . SER B 1 40 ? 28.654 39.471 3.696 1.00 19.99 40 SER B N 1
ATOM 1511 C CA . SER B 1 40 ? 28.244 39.556 5.089 1.00 20.99 40 SER B CA 1
ATOM 1512 C C . SER B 1 40 ? 27.958 40.977 5.418 1.00 19.92 40 SER B C 1
ATOM 1513 O O . SER B 1 40 ? 28.712 41.859 5.007 1.00 20.40 40 SER B O 1
ATOM 1516 N N . SER B 1 41 ? 26.885 41.220 6.144 1.00 20.91 41 SER B N 1
ATOM 1517 C CA . SER B 1 41 ? 26.597 42.573 6.594 1.00 21.17 41 SER B CA 1
ATOM 1518 C C . SER B 1 41 ? 26.946 42.690 8.055 1.00 21.42 41 SER B C 1
ATOM 1519 O O . SER B 1 41 ? 26.301 43.412 8.773 1.00 21.58 41 SER B O 1
ATOM 1522 N N . ASN B 1 42 ? 28.034 42.037 8.464 1.00 21.63 42 ASN B N 1
ATOM 1523 C CA . ASN B 1 42 ? 28.411 42.000 9.866 1.00 21.63 42 ASN B CA 1
ATOM 1524 C C . ASN B 1 42 ? 29.871 42.162 10.003 1.00 19.65 42 ASN B C 1
ATOM 1525 O O . ASN B 1 42 ? 30.437 41.578 10.905 1.00 21.19 42 ASN B O 1
ATOM 1530 N N . SER B 1 43 ? 30.491 42.923 9.102 1.00 17.42 43 SER B N 1
ATOM 1531 C CA . SER B 1 43 ? 31.984 43.110 9.062 1.00 16.74 43 SER B CA 1
ATOM 1532 C C . SER B 1 43 ? 32.499 44.368 9.724 1.00 15.84 43 SER B C 1
ATOM 1533 O O . SER B 1 43 ? 31.921 45.428 9.535 1.00 16.22 43 SER B O 1
ATOM 1536 N N . THR B 1 44 ? 33.579 44.276 10.481 1.00 46.50 44 THR B N 1
ATOM 1537 C CA . THR B 1 44 ? 34.263 45.470 10.937 1.00 47.73 44 THR B CA 1
ATOM 1538 C C . THR B 1 44 ? 35.472 45.565 10.028 1.00 46.51 44 THR B C 1
ATOM 1539 O O . THR B 1 44 ? 36.360 44.700 10.082 1.00 47.03 44 THR B O 1
ATOM 1543 N N . LEU B 1 45 ? 35.521 46.607 9.202 1.00 44.95 45 LEU B N 1
ATOM 1544 C CA . LEU B 1 45 ? 36.433 46.574 8.066 1.00 43.55 45 LEU B CA 1
ATOM 1545 C C . LEU B 1 45 ? 37.906 46.671 8.481 1.00 45.64 45 LEU B C 1
ATOM 1546 O O . LEU B 1 45 ? 38.755 46.096 7.839 1.00 44.96 45 LEU B O 1
ATOM 1551 N N . GLY B 1 46 ? 38.206 47.362 9.563 1.00 48.39 46 GLY B N 1
ATOM 1552 C CA . GLY B 1 46 ? 39.568 47.399 10.061 1.00 51.12 46 GLY B CA 1
ATOM 1553 C C . GLY B 1 46 ? 40.121 46.012 10.376 1.00 51.49 46 GLY B C 1
ATOM 1554 O O . GLY B 1 46 ? 41.282 45.700 10.062 1.00 51.94 46 GLY B O 1
ATOM 1555 N N . VAL B 1 47 ? 39.279 45.194 11.004 1.00 51.37 47 VAL B N 1
ATOM 1556 C CA . VAL B 1 47 ? 39.662 43.878 11.453 1.00 52.24 47 VAL B CA 1
ATOM 1557 C C . VAL B 1 47 ? 39.742 42.961 10.280 1.00 49.27 47 VAL B C 1
ATOM 1558 O O . VAL B 1 47 ? 40.704 42.245 10.133 1.00 49.62 47 VAL B O 1
ATOM 1562 N N . ASP B 1 48 ? 38.727 42.974 9.438 1.00 46.70 48 ASP B N 1
ATOM 1563 C CA . ASP B 1 48 ? 38.820 42.244 8.189 1.00 44.25 48 ASP B CA 1
ATOM 1564 C C . ASP B 1 48 ? 40.059 42.634 7.333 1.00 44.23 48 ASP B C 1
ATOM 1565 O O . ASP B 1 48 ? 40.783 41.752 6.860 1.00 43.72 48 ASP B O 1
ATOM 1570 N N . LEU B 1 49 ? 40.321 43.928 7.154 1.00 45.01 49 LEU B N 1
ATOM 1571 C CA . LEU B 1 49 ? 41.420 44.346 6.272 1.00 45.37 49 LEU B CA 1
ATOM 1572 C C . LEU B 1 49 ? 42.804 43.984 6.853 1.00 48.36 49 LEU B C 1
ATOM 1573 O O . LEU B 1 49 ? 43.646 43.455 6.141 1.00 47.77 49 LEU B O 1
ATOM 1578 N N . SER B 1 50 ? 43.025 44.224 8.139 1.00 51.84 50 SER B N 1
ATOM 1579 C CA . SER B 1 50 ? 44.294 43.888 8.742 1.00 55.23 50 SER B CA 1
ATOM 1580 C C . SER B 1 50 ? 44.558 42.383 8.728 1.00 55.13 50 SER B C 1
ATOM 1581 O O . SER B 1 50 ? 45.710 41.975 8.612 1.00 56.38 50 SER B O 1
ATOM 1592 N N . LEU B 1 52 ? 43.260 40.276 6.353 1.00 47.58 52 LEU B N 1
ATOM 1593 C CA . LEU B 1 52 ? 43.558 39.944 4.961 1.00 44.78 52 LEU B CA 1
ATOM 1594 C C . LEU B 1 52 ? 45.041 40.210 4.649 1.00 45.70 52 LEU B C 1
ATOM 1595 O O . LEU B 1 52 ? 45.670 39.449 3.917 1.00 44.99 52 LEU B O 1
ATOM 1600 N N . SER B 1 53 ? 45.586 41.280 5.217 1.00 47.23 53 SER B N 1
ATOM 1601 C CA . SER B 1 53 ? 46.950 41.670 4.935 1.00 48.73 53 SER B CA 1
ATOM 1602 C C . SER B 1 53 ? 47.972 40.657 5.443 1.00 50.14 53 SER B C 1
ATOM 1603 O O . SER B 1 53 ? 49.098 40.686 4.997 1.00 51.09 53 SER B O 1
ATOM 1606 N N . ARG B 1 54 ? 47.565 39.787 6.373 1.00 50.36 54 ARG B N 1
ATOM 1607 C CA . ARG B 1 54 ? 48.440 38.809 7.004 1.00 52.00 54 ARG B CA 1
ATOM 1608 C C . ARG B 1 54 ? 48.095 37.390 6.604 1.00 49.78 54 ARG B C 1
ATOM 1609 O O . ARG B 1 54 ? 48.524 36.453 7.242 1.00 50.94 54 ARG B O 1
ATOM 1617 N N . LEU B 1 55 ? 47.300 37.208 5.565 1.00 46.76 55 LEU B N 1
ATOM 1618 C CA . LEU B 1 55 ? 47.028 35.863 5.112 1.00 45.28 55 LEU B CA 1
ATOM 1619 C C . LEU B 1 55 ? 48.338 35.238 4.648 1.00 45.98 55 LEU B C 1
ATOM 1620 O O . LEU B 1 55 ? 49.212 35.920 4.096 1.00 46.37 55 LEU B O 1
ATOM 1625 N N . HIS B 1 56 ? 48.464 33.939 4.873 1.00 46.20 56 HIS B N 1
ATOM 1626 C CA . HIS B 1 56 ? 49.666 33.199 4.455 1.00 47.18 56 HIS B CA 1
ATOM 1627 C C . HIS B 1 56 ? 50.015 33.464 2.970 1.00 45.74 56 HIS B C 1
ATOM 1628 O O . HIS B 1 56 ? 51.186 33.618 2.632 1.00 46.95 56 HIS B O 1
ATOM 1635 N N . CYS B 1 57 ? 49.007 33.570 2.113 1.00 43.50 57 CYS B N 1
ATOM 1636 C CA . CYS B 1 57 ? 49.252 33.802 0.682 1.00 42.68 57 CYS B CA 1
ATOM 1637 C C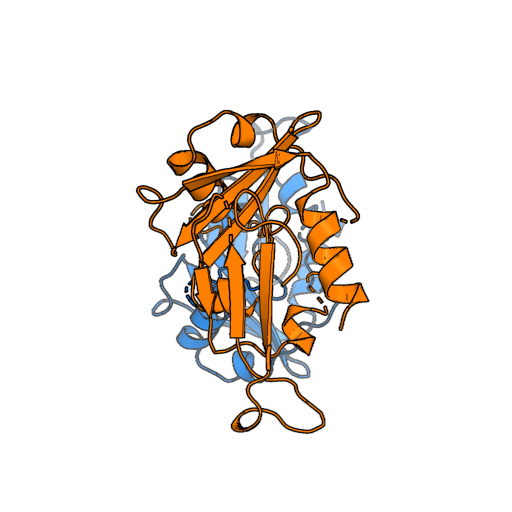 . CYS B 1 57 ? 49.818 35.172 0.278 1.00 43.82 57 CYS B C 1
ATOM 1638 O O . CYS B 1 57 ? 50.184 35.376 -0.866 1.00 43.20 57 CYS B O 1
ATOM 1649 N N . ARG B 1 59 ? 52.514 36.484 1.584 1.00 51.97 59 ARG B N 1
ATOM 1650 C CA . ARG B 1 59 ? 53.951 36.386 1.769 1.00 55.33 59 ARG B CA 1
ATOM 1651 C C . ARG B 1 59 ? 54.547 35.095 1.153 1.00 54.97 59 ARG B C 1
ATOM 1652 O O . ARG B 1 59 ? 55.742 35.047 0.880 1.00 56.98 59 ARG B O 1
ATOM 1660 N N . ASN B 1 60 ? 53.721 34.056 0.983 1.00 52.78 60 ASN B N 1
ATOM 1661 C CA . ASN B 1 60 ? 54.161 32.699 0.648 1.00 52.57 60 ASN B CA 1
ATOM 1662 C C . ASN B 1 60 ? 53.340 32.121 -0.488 1.00 50.14 60 ASN B C 1
ATOM 1663 O O . ASN B 1 60 ? 52.171 32.498 -0.680 1.00 48.43 60 ASN B O 1
ATOM 1668 N N . THR B 1 61 ? 53.936 31.156 -1.187 1.00 50.01 61 THR B N 1
ATOM 1669 C CA . THR B 1 61 ? 53.262 30.445 -2.252 1.00 48.31 61 THR B CA 1
ATOM 1670 C C . THR B 1 61 ? 52.275 29.468 -1.650 1.00 47.02 61 THR B C 1
ATOM 1671 O O . THR B 1 61 ? 52.498 28.934 -0.576 1.00 47.54 61 THR B O 1
ATOM 1675 N N . VAL B 1 62 ? 51.189 29.235 -2.375 1.00 45.48 62 VAL B N 1
ATOM 1676 C CA . VAL B 1 62 ? 50.217 28.245 -1.972 1.00 44.93 62 VAL B CA 1
ATOM 1677 C C . VAL B 1 62 ? 49.976 27.318 -3.171 1.00 44.59 62 VAL B C 1
ATOM 1678 O O . VAL B 1 62 ? 48.857 26.999 -3.529 1.00 43.29 62 VAL B O 1
ATOM 1682 N N . GLU B 1 63 ? 51.085 26.848 -3.734 1.00 46.19 63 GLU B N 1
ATOM 1683 C CA . GLU B 1 63 ? 51.084 25.859 -4.797 1.00 46.81 63 GLU B CA 1
ATOM 1684 C C . GLU B 1 63 ? 50.526 24.533 -4.287 1.00 47.40 63 GLU B C 1
ATOM 1685 O O . GLU B 1 63 ? 50.986 24.009 -3.281 1.00 48.24 63 GLU B O 1
ATOM 1691 N N . ASP B 1 64 ? 49.556 23.974 -4.986 1.00 47.63 64 ASP B N 1
ATOM 1692 C CA . ASP B 1 64 ? 49.151 22.611 -4.693 1.00 49.09 64 ASP B CA 1
ATOM 1693 C C . ASP B 1 64 ? 48.527 21.983 -5.914 1.00 49.43 64 ASP B C 1
ATOM 1694 O O . ASP B 1 64 ? 47.399 22.305 -6.294 1.00 49.04 64 ASP B O 1
ATOM 1699 N N . ALA B 1 65 ? 49.274 21.056 -6.505 1.00 51.15 65 ALA B N 1
ATOM 1700 C CA . ALA B 1 65 ? 48.947 20.512 -7.817 1.00 52.03 65 ALA B CA 1
ATOM 1701 C C . ALA B 1 65 ? 47.728 19.605 -7.754 1.00 52.44 65 ALA B C 1
ATOM 1702 O O . ALA B 1 65 ? 46.880 19.617 -8.642 1.00 52.90 65 ALA B O 1
ATOM 1704 N N . GLU B 1 66 ? 47.636 18.830 -6.696 1.00 53.05 66 GLU B N 1
ATOM 1705 C CA . GLU B 1 66 ? 46.531 17.915 -6.555 1.00 54.99 66 GLU B CA 1
ATOM 1706 C C . GLU B 1 66 ? 45.223 18.708 -6.495 1.00 53.97 66 GLU B C 1
ATOM 1707 O O . GLU B 1 66 ? 44.315 18.487 -7.304 1.00 54.26 66 GLU B O 1
ATOM 1713 N N . LEU B 1 67 ? 45.165 19.647 -5.549 1.00 52.67 67 LEU B N 1
ATOM 1714 C CA . LEU B 1 67 ? 43.948 20.395 -5.240 1.00 52.11 67 LEU B CA 1
ATOM 1715 C C . LEU B 1 67 ? 43.506 21.250 -6.393 1.00 51.72 67 LEU B C 1
ATOM 1716 O O . LEU B 1 67 ? 42.306 21.458 -6.601 1.00 52.24 67 LEU B O 1
ATOM 1721 N N . PHE B 1 68 ? 44.480 21.731 -7.158 1.00 51.24 68 PHE B N 1
ATOM 1722 C CA . PHE B 1 68 ? 44.180 22.431 -8.389 1.00 50.76 68 PHE B CA 1
ATOM 1723 C C . PHE B 1 68 ? 43.408 21.542 -9.375 1.00 52.69 68 PHE B C 1
ATOM 1724 O O . PHE B 1 68 ? 42.413 21.986 -9.952 1.00 52.38 68 PHE B O 1
ATOM 1732 N N . HIS B 1 69 ? 43.868 20.299 -9.565 1.00 53.99 69 HIS B N 1
ATOM 1733 C CA . HIS B 1 69 ? 43.383 19.443 -10.667 1.00 56.43 69 HIS B CA 1
ATOM 1734 C C . HIS B 1 69 ? 42.212 18.534 -10.335 1.00 57.58 69 HIS B C 1
ATOM 1735 O O . HIS B 1 69 ? 41.593 17.975 -11.237 1.00 58.97 69 HIS B O 1
ATOM 1742 N N . ILE B 1 70 ? 41.901 18.380 -9.055 1.00 56.99 70 ILE B N 1
ATOM 1743 C CA . ILE B 1 70 ? 40.803 17.496 -8.674 1.00 58.53 70 ILE B CA 1
ATOM 1744 C C . ILE B 1 70 ? 39.491 18.284 -8.706 1.00 57.81 70 ILE B C 1
ATOM 1745 O O . ILE B 1 70 ? 39.465 19.442 -9.126 1.00 56.38 70 ILE B O 1
ATOM 1750 N N . SER B 1 71 ? 38.404 17.642 -8.304 1.00 59.03 71 SER B N 1
ATOM 1751 C CA . SER B 1 71 ? 37.095 18.271 -8.310 1.00 58.95 71 SER B CA 1
ATOM 1752 C C . SER B 1 71 ? 37.040 19.427 -7.294 1.00 56.69 71 SER B C 1
ATOM 1753 O O . SER B 1 71 ? 37.762 19.409 -6.292 1.00 55.54 71 SER B O 1
ATOM 1756 N N . PRO B 1 72 ? 36.191 20.438 -7.553 1.00 56.13 72 PRO B N 1
ATOM 1757 C CA . PRO B 1 72 ? 35.902 21.450 -6.518 1.00 54.50 72 PRO B CA 1
ATOM 1758 C C . PRO B 1 72 ? 35.336 20.814 -5.239 1.00 55.59 72 PRO B C 1
ATOM 1759 O O . PRO B 1 72 ? 35.732 21.185 -4.137 1.00 54.74 72 PRO B O 1
ATOM 1763 N N . GLU B 1 73 ? 34.405 19.878 -5.420 1.00 58.19 73 GLU B N 1
ATOM 1764 C CA . GLU B 1 73 ? 33.771 19.111 -4.338 1.00 60.01 73 GLU B CA 1
ATOM 1765 C C . GLU B 1 73 ? 34.797 18.414 -3.448 1.00 60.07 73 GLU B C 1
ATOM 1766 O O . GLU B 1 73 ? 34.727 18.495 -2.223 1.00 60.17 73 GLU B O 1
ATOM 1772 N N . ASP B 1 74 ? 35.734 17.715 -4.069 1.00 59.88 74 ASP B N 1
ATOM 1773 C CA . ASP B 1 74 ? 36.724 16.962 -3.314 1.00 60.28 74 ASP B CA 1
ATOM 1774 C C . ASP B 1 74 ? 37.757 17.899 -2.697 1.00 56.98 74 ASP B C 1
ATOM 1775 O O . ASP B 1 74 ? 38.145 17.718 -1.551 1.00 57.39 74 ASP B O 1
ATOM 1780 N N . ALA B 1 75 ? 38.209 18.887 -3.452 1.00 54.39 75 ALA B N 1
ATOM 1781 C CA . ALA B 1 75 ? 39.209 19.834 -2.937 1.00 52.56 75 ALA B CA 1
ATOM 1782 C C . ALA B 1 75 ? 38.714 20.582 -1.693 1.00 51.74 75 ALA B C 1
ATOM 1783 O O . ALA B 1 75 ? 39.406 20.655 -0.677 1.00 51.84 75 ALA B O 1
ATOM 1785 N N . TYR B 1 76 ? 37.494 21.102 -1.768 1.00 51.24 76 TYR B N 1
ATOM 1786 C CA . TYR B 1 76 ? 36.881 21.784 -0.624 1.00 50.95 76 TYR B CA 1
ATOM 1787 C C . TYR B 1 76 ? 36.772 20.893 0.630 1.00 53.15 76 TYR B C 1
ATOM 1788 O O . TYR B 1 76 ? 36.932 21.379 1.737 1.00 53.29 76 TYR B O 1
ATOM 1797 N N . ARG B 1 77 ? 36.501 19.606 0.441 1.00 59.39 77 ARG B N 1
ATOM 1798 C CA . ARG B 1 77 ? 36.422 18.652 1.541 1.00 62.17 77 ARG B CA 1
ATOM 1799 C C . ARG B 1 77 ? 37.789 18.432 2.138 1.00 61.56 77 ARG B C 1
ATOM 1800 O O . ARG B 1 77 ? 37.933 18.371 3.353 1.00 61.92 77 ARG B O 1
ATOM 1808 N N . GLU B 1 78 ? 38.788 18.278 1.281 1.00 61.09 78 GLU B N 1
ATOM 1809 C CA . GLU B 1 78 ? 40.167 18.077 1.734 1.00 61.03 78 GLU B CA 1
ATOM 1810 C C . GLU B 1 78 ? 40.708 19.331 2.437 1.00 57.22 78 GLU B C 1
ATOM 1811 O O . GLU B 1 78 ? 41.471 19.245 3.386 1.00 57.85 78 GLU B O 1
ATOM 1817 N N . LEU B 1 79 ? 40.283 20.496 1.995 1.00 53.77 79 LEU B N 1
ATOM 1818 C CA . LEU B 1 79 ? 40.774 21.735 2.574 1.00 50.65 79 LEU B CA 1
ATOM 1819 C C . LEU B 1 79 ? 40.130 22.009 3.936 1.00 50.13 79 LEU B C 1
ATOM 1820 O O . LEU B 1 79 ? 40.775 22.545 4.845 1.00 48.94 79 LEU B O 1
ATOM 1825 N N . CYS B 1 80 ? 38.855 21.650 4.037 1.00 51.16 80 CYS B N 1
ATOM 1826 C CA . CYS B 1 80 ? 38.103 21.695 5.283 1.00 51.94 80 CYS B CA 1
ATOM 1827 C C . CYS B 1 80 ? 38.574 20.608 6.267 1.00 55.12 80 CYS B C 1
ATOM 1828 O O . CYS B 1 80 ? 38.513 20.796 7.482 1.00 55.10 80 CYS B O 1
ATOM 1831 N N . ASN B 1 81 ? 39.053 19.484 5.739 1.00 58.15 81 ASN B N 1
ATOM 1832 C CA . ASN B 1 81 ? 39.765 18.511 6.552 1.00 61.46 81 ASN B CA 1
ATOM 1833 C C . ASN B 1 81 ? 41.027 19.081 7.186 1.00 60.49 81 ASN B C 1
ATOM 1834 O O . ASN B 1 81 ? 41.287 18.833 8.367 1.00 62.04 81 ASN B O 1
ATOM 1839 N N . ARG B 1 82 ? 41.824 19.801 6.405 1.00 58.55 82 ARG B N 1
ATOM 1840 C CA . ARG B 1 82 ? 43.097 20.317 6.901 1.00 58.26 82 ARG B CA 1
ATOM 1841 C C . ARG B 1 82 ? 42.893 21.401 7.940 1.00 56.31 82 ARG B C 1
ATOM 1842 O O . ARG B 1 82 ? 43.640 21.485 8.923 1.00 56.35 82 ARG B O 1
ATOM 1850 N N . ALA B 1 83 ? 41.870 22.223 7.698 1.00 54.50 83 ALA B N 1
ATOM 1851 C CA . ALA B 1 83 ? 41.551 23.366 8.527 1.00 52.84 83 ALA B CA 1
ATOM 1852 C C . ALA B 1 83 ? 40.890 22.979 9.842 1.00 55.07 83 ALA B C 1
ATOM 1853 O O . ALA B 1 83 ? 41.097 23.643 10.860 1.00 54.53 83 ALA B O 1
ATOM 1855 N N . PHE B 1 84 ? 40.100 21.903 9.811 1.00 57.93 84 PHE B N 1
ATOM 1856 C CA . PHE B 1 84 ? 39.339 21.449 10.972 1.00 60.25 84 PHE B CA 1
ATOM 1857 C C . PHE B 1 84 ? 39.507 19.959 11.182 1.00 64.17 84 PHE B C 1
ATOM 1858 O O . PHE B 1 84 ? 38.568 19.176 11.018 1.00 65.88 84 PHE B O 1
ATOM 1866 N N . PRO B 1 85 ? 40.722 19.559 11.559 1.00 66.14 85 PRO B N 1
ATOM 1867 C CA . PRO B 1 85 ? 40.970 18.137 11.720 1.00 69.95 85 PRO B CA 1
ATOM 1868 C C . PRO B 1 85 ? 40.173 17.613 12.912 1.00 72.82 85 PRO B C 1
ATOM 1869 O O . PRO B 1 85 ? 39.950 18.349 13.867 1.00 72.06 85 PRO B O 1
ATOM 1873 N N . SER B 1 86 ? 39.707 16.374 12.823 1.00 76.82 86 SER B N 1
ATOM 1874 C CA . SER B 1 86 ? 38.915 15.778 13.879 1.00 80.43 86 SER B CA 1
ATOM 1875 C C . SER B 1 86 ? 39.837 14.959 14.784 1.00 84.41 86 SER B C 1
ATOM 1876 O O . SER B 1 86 ? 41.057 14.964 14.619 1.00 83.61 86 SER B O 1
ATOM 1887 N N . ASP B 1 88 ? 39.920 11.772 14.956 1.00 99.37 88 ASP B N 1
ATOM 1888 C CA . ASP B 1 88 ? 40.402 10.631 14.168 1.00 102.83 88 ASP B CA 1
ATOM 1889 C C . ASP B 1 88 ? 41.829 10.879 13.707 1.00 101.13 88 ASP B C 1
ATOM 1890 O O . ASP B 1 88 ? 42.641 9.956 13.637 1.00 104.45 88 ASP B O 1
ATOM 1895 N N . SER B 1 89 ? 42.109 12.140 13.385 1.00 96.01 89 SER B N 1
ATOM 1896 C CA . SER B 1 89 ? 43.404 12.574 12.873 1.00 94.11 89 SER B CA 1
ATOM 1897 C C . SER B 1 89 ? 44.529 12.488 13.911 1.00 95.04 89 SER B C 1
ATOM 1898 O O . SER B 1 89 ? 45.698 12.670 13.570 1.00 95.49 89 SER B O 1
ATOM 1901 N N . GLY B 1 90 ? 44.181 12.194 15.164 1.00 95.95 90 GLY B N 1
ATOM 1902 C CA . GLY B 1 90 ? 45.142 12.180 16.262 1.00 96.23 90 GLY B CA 1
ATOM 1903 C C . GLY B 1 90 ? 45.132 13.551 16.902 1.00 92.14 90 GLY B C 1
ATOM 1904 O O . GLY B 1 90 ? 44.075 14.152 17.075 1.00 90.73 90 GLY B O 1
ATOM 1905 N N . ALA B 1 91 ? 46.313 14.062 17.227 1.00 90.33 91 ALA B N 1
ATOM 1906 C CA . ALA B 1 91 ? 46.451 15.401 17.775 1.00 85.70 91 ALA B CA 1
ATOM 1907 C C . ALA B 1 91 ? 47.179 16.258 16.759 1.00 82.45 91 ALA B C 1
ATOM 1908 O O . ALA B 1 91 ? 48.351 16.584 16.942 1.00 82.43 91 ALA B O 1
ATOM 1910 N N . GLU B 1 92 ? 46.485 16.618 15.680 1.00 79.60 92 GLU B N 1
ATOM 1911 C CA . GLU B 1 92 ? 47.132 17.268 14.553 1.00 77.34 92 GLU B CA 1
ATOM 1912 C C . GLU B 1 92 ? 46.892 18.755 14.514 1.00 73.59 92 GLU B C 1
ATOM 1913 O O . GLU B 1 92 ? 45.779 19.232 14.745 1.00 71.80 92 GLU B O 1
ATOM 1919 N N . SER B 1 93 ? 47.930 19.485 14.132 1.00 72.42 93 SER B N 1
ATOM 1920 C CA . SER B 1 93 ? 47.864 20.932 14.089 1.00 68.66 93 SER B CA 1
ATOM 1921 C C . SER B 1 93 ? 47.061 21.374 12.862 1.00 65.54 93 SER B C 1
ATOM 1922 O O . SER B 1 93 ? 47.310 20.925 11.749 1.00 67.20 93 SER B O 1
ATOM 1925 N N . ASN B 1 94 ? 46.080 22.238 13.070 1.00 61.80 94 ASN B N 1
ATOM 1926 C CA . ASN B 1 94 ? 45.253 22.717 11.977 1.00 58.52 94 ASN B CA 1
ATOM 1927 C C . ASN B 1 94 ? 46.070 23.485 10.934 1.00 56.07 94 ASN B C 1
ATOM 1928 O O . ASN B 1 94 ? 47.192 23.938 11.201 1.00 56.05 94 ASN B O 1
ATOM 1933 N N . ASP B 1 95 ? 45.487 23.635 9.749 1.00 53.30 95 ASP B N 1
ATOM 1934 C CA . ASP B 1 95 ? 46.184 24.201 8.603 1.00 51.35 95 ASP B CA 1
ATOM 1935 C C . ASP B 1 95 ? 45.272 25.221 7.951 1.00 47.66 95 ASP B C 1
ATOM 1936 O O . ASP B 1 95 ? 44.227 24.870 7.424 1.00 46.78 95 ASP B O 1
ATOM 1941 N N . PHE B 1 96 ? 45.690 26.485 7.995 1.00 45.77 96 PHE B N 1
ATOM 1942 C CA . PHE B 1 96 ? 44.969 27.597 7.331 1.00 43.03 96 PHE B CA 1
ATOM 1943 C C . PHE B 1 96 ? 45.755 28.209 6.162 1.00 41.50 96 PHE B C 1
ATOM 1944 O O . PHE B 1 96 ? 45.522 29.342 5.766 1.00 39.74 96 PHE B O 1
ATOM 1952 N N . THR B 1 97 ? 46.667 27.447 5.590 1.00 42.45 97 THR B N 1
ATOM 1953 C CA . THR B 1 97 ? 47.560 27.957 4.553 1.00 41.99 97 THR B CA 1
ATOM 1954 C C . THR B 1 97 ? 46.772 28.518 3.371 1.00 39.32 97 THR B C 1
ATOM 1955 O O . THR B 1 97 ? 47.069 29.600 2.846 1.00 38.12 97 THR B O 1
ATOM 1959 N N . HIS B 1 98 ? 45.763 27.764 2.969 1.00 38.33 98 HIS B N 1
ATOM 1960 C CA . HIS B 1 98 ? 45.051 28.061 1.761 1.00 36.50 98 HIS B CA 1
ATOM 1961 C C . HIS B 1 98 ? 43.816 28.937 1.991 1.00 34.12 98 HIS B C 1
ATOM 1962 O O . HIS B 1 98 ? 43.216 29.433 1.045 1.00 32.55 98 HIS B O 1
ATOM 1969 N N . LEU B 1 99 ? 43.430 29.105 3.245 1.00 34.02 99 LEU B N 1
ATOM 1970 C CA . LEU B 1 99 ? 42.241 29.852 3.570 1.00 32.67 99 LEU B CA 1
ATOM 1971 C C . LEU B 1 99 ? 42.463 31.323 3.307 1.00 31.07 99 LEU B C 1
ATOM 1972 O O . LEU B 1 99 ? 43.423 31.883 3.818 1.00 31.66 99 LEU B O 1
ATOM 1977 N N . VAL B 1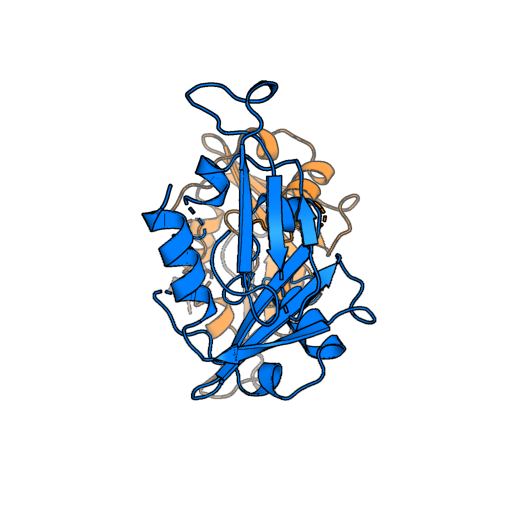 100 ? 41.569 31.945 2.545 1.00 29.51 100 VAL B N 1
ATOM 1978 C CA . VAL B 1 100 ? 41.631 33.388 2.293 1.00 28.24 100 VAL B CA 1
ATOM 1979 C C . VAL B 1 100 ? 40.353 34.178 2.546 1.00 27.49 100 VAL B C 1
ATOM 1980 O O . VAL B 1 100 ? 40.320 35.384 2.287 1.00 26.73 100 VAL B O 1
ATOM 1984 N N . SER B 1 101 ? 39.329 33.542 3.112 1.00 28.19 101 SER B N 1
ATOM 1985 C CA . SER B 1 101 ? 38.145 34.285 3.571 1.00 28.36 101 SER B CA 1
ATOM 1986 C C . SER B 1 101 ? 38.544 35.364 4.558 1.00 29.01 101 SER B C 1
ATOM 1987 O O . SER B 1 101 ? 39.280 35.111 5.509 1.00 29.84 101 SER B O 1
ATOM 1990 N N . ALA B 1 102 ? 38.019 36.562 4.331 1.00 28.89 102 ALA B N 1
ATOM 1991 C CA . ALA B 1 102 ? 37.889 37.543 5.368 1.00 30.23 102 ALA B CA 1
ATOM 1992 C C . ALA B 1 102 ? 37.177 36.902 6.544 1.00 31.94 102 ALA B C 1
ATOM 1993 O O . ALA B 1 102 ? 36.469 35.906 6.385 1.00 32.03 102 ALA B O 1
ATOM 1995 N N . GLU B 1 103 ? 37.391 37.454 7.725 1.00 33.75 103 GLU B N 1
ATOM 1996 C CA . GLU B 1 103 ? 36.827 36.878 8.943 1.00 35.67 103 GLU B CA 1
ATOM 1997 C C . GLU B 1 103 ? 35.328 36.962 8.983 1.00 36.21 103 GLU B C 1
ATOM 1998 O O . GLU B 1 103 ? 34.677 36.060 9.466 1.00 37.19 103 GLU B O 1
ATOM 2004 N N . SER B 1 104 ? 34.767 38.066 8.526 1.00 35.99 104 SER B N 1
ATOM 2005 C CA . SER B 1 104 ? 33.326 38.178 8.528 1.00 37.12 104 SER B CA 1
ATOM 2006 C C . SER B 1 104 ? 32.736 37.056 7.687 1.00 36.05 104 SER B C 1
ATOM 2007 O O . SER B 1 104 ? 31.732 36.459 8.079 1.00 37.61 104 SER B O 1
ATOM 2010 N N . LEU B 1 105 ? 33.397 36.723 6.573 1.00 33.64 105 LEU B N 1
ATOM 2011 C CA . LEU B 1 105 ? 32.913 35.651 5.715 1.00 33.02 105 LEU B CA 1
ATOM 2012 C C . LEU B 1 105 ? 33.068 34.285 6.351 1.00 34.03 105 LEU B C 1
ATOM 2013 O O . LEU B 1 105 ? 32.093 33.541 6.402 1.00 35.47 105 LEU B O 1
ATOM 2018 N N . SER B 1 106 ? 34.263 33.937 6.830 1.00 33.74 106 SER B N 1
ATOM 2019 C CA . SER B 1 106 ? 34.430 32.659 7.564 1.00 35.23 106 SER B CA 1
ATOM 2020 C C . SER B 1 106 ? 33.519 32.558 8.788 1.00 37.97 106 SER B C 1
ATOM 2021 O O . SER B 1 106 ? 33.031 31.491 9.083 1.00 39.62 106 SER B O 1
ATOM 2024 N N . ASP B 1 107 ? 33.220 33.670 9.451 1.00 39.11 107 ASP B N 1
ATOM 2025 C CA . ASP B 1 107 ? 32.352 33.655 10.630 1.00 42.16 107 ASP B CA 1
ATOM 2026 C C . ASP B 1 107 ? 30.915 33.311 10.307 1.00 43.92 107 ASP B C 1
ATOM 2027 O O . ASP B 1 107 ? 30.187 32.783 11.139 1.00 46.63 107 ASP B O 1
ATOM 2032 N N . GLU B 1 108 ? 30.495 33.617 9.094 1.00 43.01 108 GLU B N 1
ATOM 2033 C CA . GLU B 1 108 ? 29.171 33.214 8.620 1.00 44.77 108 GLU B CA 1
ATOM 2034 C C . GLU B 1 108 ? 29.181 31.800 8.099 1.00 44.57 108 GLU B C 1
ATOM 2035 O O . GLU B 1 108 ? 28.138 31.142 8.062 1.00 47.01 108 GLU B O 1
ATOM 2041 N N . GLY B 1 109 ? 30.346 31.339 7.669 1.00 42.08 109 GLY B N 1
ATOM 2042 C CA . GLY B 1 109 ? 30.466 29.990 7.179 1.00 42.33 109 GLY B CA 1
ATOM 2043 C C . GLY B 1 109 ? 30.862 29.859 5.730 1.00 40.17 109 GLY B C 1
ATOM 2044 O O . GLY B 1 109 ? 30.657 28.808 5.135 1.00 41.03 109 GLY B O 1
ATOM 2045 N N . TYR B 1 110 ? 31.455 30.908 5.168 1.00 37.66 110 TYR B N 1
ATOM 2046 C CA . TYR B 1 110 ? 31.993 30.833 3.833 1.00 35.66 110 TYR B CA 1
ATOM 2047 C C . TYR B 1 110 ? 33.467 30.572 3.960 1.00 34.40 110 TYR B C 1
ATOM 2048 O O . TYR B 1 110 ? 34.212 31.354 4.530 1.00 33.48 110 TYR B O 1
ATOM 2057 N N . TYR B 1 111 ? 33.888 29.442 3.436 1.00 34.75 111 TYR B N 1
ATOM 2058 C CA . TYR B 1 111 ? 35.272 29.072 3.489 1.00 34.20 111 TYR B CA 1
ATOM 2059 C C . TYR B 1 111 ? 35.796 29.131 2.089 1.00 32.74 111 TYR B C 1
ATOM 2060 O O . TYR B 1 111 ? 35.259 28.484 1.194 1.00 33.49 111 TYR B O 1
ATOM 2069 N N . ILE B 1 112 ? 36.839 29.929 1.897 1.00 30.96 112 ILE B N 1
ATOM 2070 C CA . ILE B 1 112 ? 37.297 30.265 0.590 1.00 29.54 112 ILE B CA 1
ATOM 2071 C C . ILE B 1 112 ? 38.796 30.097 0.553 1.00 29.50 112 ILE B C 1
ATOM 2072 O O . ILE B 1 112 ? 39.515 30.750 1.304 1.00 29.13 112 ILE B O 1
ATOM 2077 N N . PHE B 1 113 ? 39.265 29.237 -0.348 1.00 30.13 113 PHE B N 1
ATOM 2078 C CA . PHE B 1 113 ? 40.629 28.832 -0.342 1.00 30.89 113 PHE B CA 1
ATOM 2079 C C . PHE B 1 113 ? 41.315 29.264 -1.626 1.00 30.21 113 PHE B C 1
ATOM 2080 O O . PHE B 1 113 ? 40.673 29.321 -2.678 1.00 29.60 113 PHE B O 1
ATOM 2088 N N . LEU B 1 114 ? 42.625 29.540 -1.539 1.00 30.55 114 LEU B N 1
ATOM 2089 C CA . LEU B 1 114 ? 43.456 29.830 -2.696 1.00 30.57 114 LEU B CA 1
ATOM 2090 C C . LEU B 1 114 ? 44.394 28.676 -2.968 1.00 33.27 114 LEU B C 1
ATOM 2091 O O . LEU B 1 114 ? 45.122 28.246 -2.067 1.00 34.79 114 LEU B O 1
ATOM 2096 N N . VAL B 1 115 ? 44.365 28.144 -4.194 1.00 34.37 115 VAL B N 1
ATOM 2097 C CA . VAL B 1 115 ? 45.338 27.135 -4.650 1.00 37.44 115 VAL B CA 1
ATOM 2098 C C . VAL B 1 115 ? 46.000 27.648 -5.944 1.00 38.04 115 VAL B C 1
ATOM 2099 O O . VAL B 1 115 ? 45.301 28.017 -6.910 1.00 36.81 115 VAL B O 1
ATOM 2103 N N . GLU B 1 116 ? 47.328 27.661 -5.988 1.00 40.37 116 GLU B N 1
ATOM 2104 C CA . GLU B 1 116 ? 48.054 28.133 -7.171 1.00 41.56 116 GLU B CA 1
ATOM 2105 C C . GLU B 1 116 ? 48.601 26.937 -7.948 1.00 45.97 116 GLU B C 1
ATOM 2106 O O . GLU B 1 116 ? 48.865 25.872 -7.346 1.00 48.29 116 GLU B O 1
ATOM 2112 N N . TYR B 1 117 ? 48.751 27.095 -9.270 1.00 47.50 117 TYR B N 1
ATOM 2113 C CA . TYR B 1 117 ? 49.481 26.111 -10.095 1.00 52.46 117 TYR B CA 1
ATOM 2114 C C . TYR B 1 117 ? 50.196 26.815 -11.232 1.00 54.03 117 TYR B C 1
ATOM 2115 O O . TYR B 1 117 ? 49.569 27.484 -12.054 1.00 51.89 117 TYR B O 1
ATOM 2124 N N . ASP B 1 118 ? 51.508 26.681 -11.264 1.00 59.08 118 ASP B N 1
ATOM 2125 C CA . ASP B 1 118 ? 52.303 27.294 -12.309 1.00 63.05 118 ASP B CA 1
ATOM 2126 C C . ASP B 1 118 ? 51.976 28.801 -12.401 1.00 60.14 118 ASP B C 1
ATOM 2127 O O . ASP B 1 118 ? 52.379 29.569 -11.511 1.00 59.09 118 ASP B O 1
ATOM 2132 N N . GLU B 1 119 ? 51.210 29.207 -13.417 1.00 59.47 119 GLU B N 1
ATOM 2133 C CA . GLU B 1 119 ? 50.882 30.619 -13.670 1.00 57.38 119 GLU B CA 1
ATOM 2134 C C . GLU B 1 119 ? 49.413 30.956 -13.419 1.00 52.09 119 GLU B C 1
ATOM 2135 O O . GLU B 1 119 ? 48.951 32.055 -13.713 1.00 50.38 119 GLU B O 1
ATOM 2141 N N . SER B 1 120 ? 48.669 30.016 -12.880 1.00 50.14 120 SER B N 1
ATOM 2142 C CA . SER B 1 120 ? 47.265 30.226 -12.696 1.00 46.68 120 SER B CA 1
ATOM 2143 C C . SER B 1 120 ? 46.928 30.040 -11.203 1.00 43.48 120 SER B C 1
ATOM 2144 O O . SER B 1 120 ? 47.820 29.859 -10.375 1.00 44.29 120 SER B O 1
ATOM 2147 N N . ALA B 1 121 ? 45.659 30.167 -10.846 1.00 40.45 121 ALA B N 1
ATOM 2148 C CA . ALA B 1 121 ? 45.204 29.977 -9.458 1.00 37.85 121 ALA B CA 1
ATOM 2149 C C . ALA B 1 121 ? 43.711 29.739 -9.405 1.00 35.88 121 ALA B C 1
ATOM 2150 O O . ALA B 1 121 ? 42.996 30.055 -10.332 1.00 35.43 121 ALA B O 1
ATOM 2152 N N . LYS B 1 122 ? 43.263 29.141 -8.313 1.00 35.67 122 LYS B N 1
ATOM 2153 C CA . LYS B 1 122 ? 41.863 28.830 -8.112 1.00 35.09 122 LYS B CA 1
ATOM 2154 C C . LYS B 1 122 ? 41.414 29.306 -6.755 1.00 32.96 122 LYS B C 1
ATOM 2155 O O . LYS B 1 122 ? 42.052 29.017 -5.745 1.00 34.33 122 LYS B O 1
ATOM 2161 N N . LEU B 1 123 ? 40.323 30.045 -6.725 1.00 30.37 123 LEU B N 1
ATOM 2162 C CA . LEU B 1 123 ? 39.562 30.185 -5.513 1.00 28.42 123 LEU B CA 1
ATOM 2163 C C . LEU B 1 123 ? 38.601 29.020 -5.460 1.00 30.34 123 LEU B C 1
ATOM 2164 O O . LEU B 1 123 ? 37.862 28.784 -6.420 1.00 32.30 123 LEU B O 1
ATOM 2169 N N . ILE B 1 124 ? 38.576 28.337 -4.329 1.00 30.52 124 ILE B N 1
ATOM 2170 C CA . ILE B 1 124 ? 37.698 27.225 -4.128 1.00 32.61 124 ILE B CA 1
ATOM 2171 C C . ILE B 1 124 ? 36.883 27.568 -2.901 1.00 31.77 124 ILE B C 1
ATOM 2172 O O . ILE B 1 124 ? 37.439 27.785 -1.838 1.00 32.26 124 ILE B O 1
ATOM 2177 N N . TYR B 1 125 ? 35.565 27.574 -3.045 1.00 31.78 125 TYR B N 1
ATOM 2178 C CA . TYR B 1 125 ? 34.681 28.115 -2.033 1.00 30.83 125 TYR B CA 1
ATOM 2179 C C . TYR B 1 125 ? 33.470 27.219 -1.852 1.00 33.04 125 TYR B C 1
ATOM 2180 O O . TYR B 1 125 ? 33.093 26.462 -2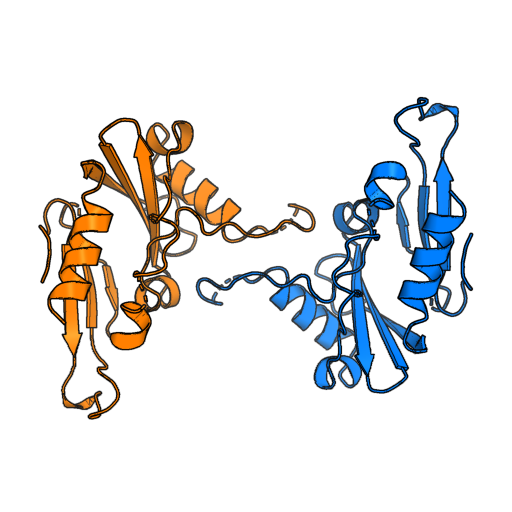.745 1.00 35.15 125 TYR B O 1
ATOM 2189 N N . GLY B 1 126 ? 32.875 27.321 -0.681 1.00 33.30 126 GLY B N 1
ATOM 2190 C CA . GLY B 1 126 ? 31.617 26.651 -0.370 1.00 36.17 126 GLY B CA 1
ATOM 2191 C C . GLY B 1 126 ? 31.121 27.158 0.964 1.00 36.09 126 GLY B C 1
ATOM 2192 O O . GLY B 1 126 ? 31.759 27.986 1.587 1.00 33.43 126 GLY B O 1
ATOM 2193 N N . PHE B 1 127 ? 29.996 26.639 1.412 1.00 39.88 127 PHE B N 1
ATOM 2194 C CA . PHE B 1 127 ? 29.405 27.044 2.674 1.00 41.45 127 PHE B CA 1
ATOM 2195 C C . PHE B 1 127 ? 29.463 25.870 3.641 1.00 46.21 127 PHE B C 1
ATOM 2196 O O . PHE B 1 127 ? 28.887 24.825 3.370 1.00 49.77 127 PHE B O 1
ATOM 2204 N N . LYS B 1 128 ? 30.160 26.051 4.762 1.00 47.48 128 LYS B N 1
ATOM 2205 C CA . LYS B 1 128 ? 30.179 25.074 5.853 1.00 52.66 128 LYS B CA 1
ATOM 2206 C C . LYS B 1 128 ? 30.657 23.719 5.349 1.00 55.48 128 LYS B C 1
ATOM 2207 O O . LYS B 1 128 ? 31.702 23.657 4.694 1.00 53.76 128 LYS B O 1
ATOM 2213 N N . GLU B 1 129 ? 29.918 22.642 5.629 1.00 60.21 129 GLU B N 1
ATOM 2214 C CA . GLU B 1 129 ? 30.366 21.299 5.231 1.00 64.22 129 GLU B CA 1
ATOM 2215 C C . GLU B 1 129 ? 29.697 20.822 3.935 1.00 64.78 129 GLU B C 1
ATOM 2216 O O . GLU B 1 129 ? 29.803 19.653 3.586 1.00 69.21 129 GLU B O 1
ATOM 2222 N N . ASN B 1 130 ? 29.031 21.732 3.223 1.00 61.25 130 ASN B N 1
ATOM 2223 C CA . ASN B 1 130 ? 28.370 21.422 1.949 1.00 61.91 130 ASN B CA 1
ATOM 2224 C C . ASN B 1 130 ? 29.348 21.274 0.799 1.00 59.28 130 ASN B C 1
ATOM 2225 O O . ASN B 1 130 ? 29.410 22.125 -0.065 1.00 55.41 130 ASN B O 1
ATOM 2230 N N . SER B 1 131 ? 30.093 20.176 0.774 1.00 62.07 131 SER B N 1
ATOM 2231 C CA . SER B 1 131 ? 31.103 19.952 -0.263 1.00 60.74 131 SER B CA 1
ATOM 2232 C C . SER B 1 131 ? 30.494 19.688 -1.650 1.00 61.81 131 SER B C 1
ATOM 2233 O O . SER B 1 131 ? 31.122 19.998 -2.661 1.00 59.69 131 SER B O 1
ATOM 2236 N N . ARG B 1 132 ? 29.283 19.127 -1.697 1.00 65.39 132 ARG B N 1
ATOM 2237 C CA . ARG B 1 132 ? 28.568 18.929 -2.975 1.00 67.29 132 ARG B CA 1
ATOM 2238 C C . ARG B 1 132 ? 28.378 20.243 -3.740 1.00 62.91 132 ARG B C 1
ATOM 2239 O O . ARG B 1 132 ? 28.676 20.298 -4.923 1.00 62.34 132 ARG B O 1
ATOM 2247 N N . GLU B 1 133 ? 27.900 21.295 -3.067 1.00 60.04 133 GLU B N 1
ATOM 2248 C CA . GLU B 1 133 ? 27.622 22.585 -3.728 1.00 56.63 133 GLU B CA 1
ATOM 2249 C C . GLU B 1 133 ? 28.839 23.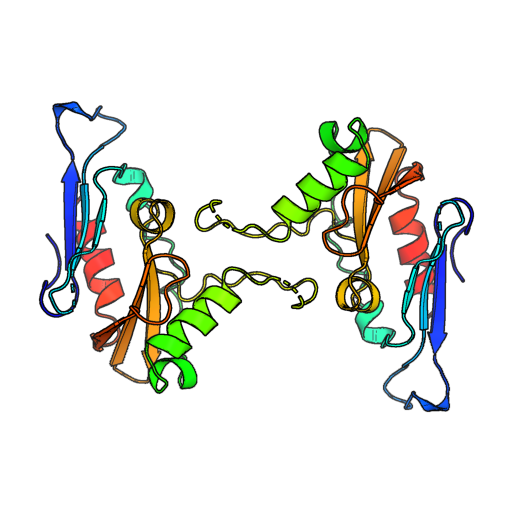513 -3.749 1.00 51.55 133 GLU B C 1
ATOM 2250 O O . GLU B 1 133 ? 28.700 24.722 -3.899 1.00 48.01 133 GLU B O 1
ATOM 2256 N N . ALA B 1 134 ? 30.039 22.964 -3.604 1.00 51.24 134 ALA B N 1
ATOM 2257 C CA . ALA B 1 134 ? 31.225 23.801 -3.645 1.00 47.28 134 ALA B CA 1
ATOM 2258 C C . ALA B 1 134 ? 31.368 24.369 -5.062 1.00 45.72 134 ALA B C 1
ATOM 2259 O O . ALA B 1 134 ? 30.636 23.972 -5.962 1.00 48.36 134 ALA B O 1
ATOM 2261 N N . GLY B 1 135 ? 32.312 25.275 -5.265 1.00 41.73 135 GLY B N 1
ATOM 2262 C CA . GLY B 1 135 ? 32.594 25.771 -6.608 1.00 41.06 135 GLY B CA 1
ATOM 2263 C C . GLY B 1 135 ? 33.966 26.396 -6.652 1.00 38.47 135 GLY B C 1
ATOM 2264 O O . GLY B 1 135 ? 34.620 26.485 -5.638 1.00 37.44 135 GLY B O 1
ATOM 2265 N N . GLU B 1 136 ? 34.399 26.852 -7.818 1.00 38.34 136 GLU B N 1
ATOM 2266 C CA . GLU B 1 136 ? 35.683 27.516 -7.939 1.00 36.38 136 GLU B CA 1
ATOM 2267 C C . GLU B 1 136 ? 35.713 28.382 -9.162 1.00 35.57 136 GLU B C 1
ATOM 2268 O O . GLU B 1 136 ? 34.934 28.183 -10.095 1.00 37.15 136 GLU B O 1
ATOM 2274 N N . VAL B 1 137 ? 36.660 29.305 -9.179 1.00 32.85 137 VAL B N 1
ATOM 2275 C CA . VAL B 1 137 ? 36.906 30.117 -10.356 1.00 32.86 137 VAL B CA 1
ATOM 2276 C C . VAL B 1 137 ? 38.409 30.198 -10.608 1.00 32.69 137 VAL B C 1
ATOM 2277 O O . VAL B 1 137 ? 39.182 30.335 -9.660 1.00 31.42 137 VAL B O 1
ATOM 2281 N N . VAL B 1 138 ? 38.802 30.097 -11.877 1.00 34.44 138 VAL B N 1
ATOM 2282 C CA . VAL B 1 138 ? 40.192 30.151 -12.279 1.00 35.27 138 VAL B CA 1
ATOM 2283 C C . VAL B 1 138 ? 40.639 31.598 -12.382 1.00 34.07 138 VAL B C 1
ATOM 2284 O O . VAL B 1 138 ? 40.043 32.401 -13.126 1.00 35.30 138 VAL B O 1
ATOM 2288 N N . LEU B 1 139 ? 41.716 31.912 -11.682 1.00 32.42 139 LEU B N 1
ATOM 2289 C CA . LEU B 1 139 ? 42.298 33.225 -11.718 1.00 31.71 139 LEU B CA 1
ATOM 2290 C C . LEU B 1 139 ? 43.672 33.135 -12.334 1.00 34.16 139 LEU B C 1
ATOM 2291 O O . LEU B 1 139 ? 44.205 32.065 -12.549 1.00 35.93 139 LEU B O 1
ATOM 2296 N N . VAL B 1 140 ? 44.246 34.286 -12.615 1.00 34.90 140 VAL B N 1
ATOM 2297 C CA . VAL B 1 140 ? 45.643 34.379 -12.934 1.00 37.67 140 VAL B CA 1
ATOM 2298 C C . VAL B 1 140 ? 46.374 34.399 -11.589 1.00 36.78 140 VAL B C 1
ATOM 2299 O O . VAL B 1 140 ? 45.825 34.789 -10.566 1.00 34.16 140 VAL B O 1
ATOM 2303 N N . ARG B 1 141 ? 47.596 33.893 -11.572 1.00 39.79 141 ARG B N 1
ATOM 2304 C CA . ARG B 1 141 ? 48.368 33.839 -10.350 1.00 39.45 141 ARG B CA 1
ATOM 2305 C C . ARG B 1 141 ? 48.746 35.250 -9.958 1.00 39.01 141 ARG B C 1
ATOM 2306 O O . ARG B 1 141 ? 49.184 36.030 -10.806 1.00 41.07 141 ARG B O 1
ATOM 2314 N N . GLY B 1 142 ? 48.612 35.555 -8.669 1.00 36.73 142 GLY B N 1
ATOM 2315 C CA . GLY B 1 142 ? 48.889 36.882 -8.175 1.00 36.90 142 GLY B CA 1
ATOM 2316 C C . GLY B 1 142 ? 47.674 37.794 -8.192 1.00 34.53 142 GLY B C 1
ATOM 2317 O O . GLY B 1 142 ? 47.699 38.871 -7.563 1.00 34.70 142 GLY B O 1
ATOM 2318 N N . GLU B 1 143 ? 46.602 37.362 -8.850 1.00 32.93 143 GLU B N 1
ATOM 2319 C CA . GLU B 1 143 ? 45.432 38.208 -9.036 1.00 31.76 143 GLU B CA 1
ATOM 2320 C C . GLU B 1 143 ? 44.777 38.479 -7.675 1.00 29.08 143 GLU B C 1
ATOM 2321 O O . GLU B 1 143 ? 44.538 39.628 -7.310 1.00 29.51 143 GLU B O 1
ATOM 2327 N N . PHE B 1 144 ? 44.522 37.425 -6.915 1.00 27.33 144 PHE B N 1
ATOM 2328 C CA . PHE B 1 144 ? 43.928 37.569 -5.553 1.00 25.30 144 PHE B CA 1
ATOM 2329 C C . PHE B 1 144 ? 44.745 38.522 -4.663 1.00 25.68 144 PHE B C 1
ATOM 2330 O O . PHE B 1 144 ? 44.235 39.504 -4.160 1.00 25.79 144 PHE B O 1
ATOM 2338 N N . GLN B 1 145 ? 46.025 38.264 -4.518 1.00 26.99 145 GLN B N 1
ATOM 2339 C CA . GLN B 1 145 ? 46.859 39.154 -3.727 1.00 28.11 145 GLN B CA 1
ATOM 2340 C C . GLN B 1 145 ? 46.733 40.620 -4.180 1.00 28.38 145 GLN B C 1
ATOM 2341 O O . GLN B 1 145 ? 46.567 41.515 -3.384 1.00 27.78 145 GLN B O 1
ATOM 2347 N N . SER B 1 146 ? 46.822 40.827 -5.479 1.00 29.53 146 SER B N 1
ATOM 2348 C CA . SER B 1 146 ? 46.836 42.144 -6.065 1.00 31.23 146 SER B CA 1
ATOM 2349 C C . SER B 1 146 ? 45.538 42.950 -5.763 1.00 30.02 146 SER B C 1
ATOM 2350 O O . SER B 1 146 ? 45.566 44.181 -5.521 1.00 31.51 146 SER B O 1
ATOM 2353 N N . VAL B 1 147 ? 44.407 42.256 -5.784 1.00 27.53 147 VAL B N 1
ATOM 2354 C CA . VAL B 1 147 ? 43.146 42.872 -5.443 1.00 26.48 147 VAL B CA 1
ATOM 2355 C C . VAL B 1 147 ? 43.132 43.204 -3.967 1.00 26.01 147 VAL B C 1
ATOM 2356 O O . VAL B 1 147 ? 42.706 44.269 -3.560 1.00 27.26 147 VAL B O 1
ATOM 2360 N N . VAL B 1 148 ? 43.590 42.283 -3.146 1.00 25.61 148 VAL B N 1
ATOM 2361 C CA . VAL B 1 148 ? 43.691 42.526 -1.704 1.00 25.76 148 VAL B CA 1
ATOM 2362 C C . VAL B 1 148 ? 44.569 43.711 -1.415 1.00 28.95 148 VAL B C 1
ATOM 2363 O O . VAL B 1 148 ? 44.191 44.630 -0.671 1.00 29.65 148 VAL B O 1
ATOM 2367 N N . ARG B 1 149 ? 45.728 43.720 -2.036 1.00 31.94 149 ARG B N 1
ATOM 2368 C CA . ARG B 1 149 ? 46.655 44.824 -1.864 1.00 36.27 149 ARG B CA 1
ATOM 2369 C C . ARG B 1 149 ? 46.026 46.174 -2.292 1.00 37.27 149 ARG B C 1
ATOM 2370 O O . ARG B 1 149 ? 46.286 47.211 -1.692 1.00 39.32 149 ARG B O 1
ATOM 2378 N N . ASP B 1 150 ? 45.194 46.144 -3.335 1.00 36.86 150 ASP B N 1
ATOM 2379 C CA . ASP B 1 150 ? 44.472 47.316 -3.817 1.00 38.72 150 ASP B CA 1
ATOM 2380 C C . ASP B 1 150 ? 43.426 47.787 -2.790 1.00 37.36 150 ASP B C 1
ATOM 2381 O O . ASP B 1 150 ? 43.336 48.967 -2.463 1.00 39.04 150 ASP B O 1
ATOM 2386 N N . VAL B 1 151 ? 42.664 46.857 -2.250 1.00 34.06 151 VAL B N 1
ATOM 2387 C CA . VAL B 1 151 ? 41.742 47.235 -1.170 1.00 34.10 151 VAL B CA 1
ATOM 2388 C C . VAL B 1 151 ? 42.465 47.908 0.011 1.00 35.47 151 VAL B C 1
ATOM 2389 O O . VAL B 1 151 ? 41.960 48.852 0.572 1.00 37.19 151 VAL B O 1
ATOM 2393 N N . LEU B 1 152 ? 43.657 47.434 0.367 1.00 36.02 152 LEU B N 1
ATOM 2394 C CA . LEU B 1 152 ? 44.402 48.030 1.482 1.00 38.24 152 LEU B CA 1
ATOM 2395 C C . LEU B 1 152 ? 44.921 49.407 1.139 1.00 42.02 152 LEU B C 1
ATOM 2396 O O . LEU B 1 152 ? 44.975 50.291 1.993 1.00 43.67 152 LEU B O 1
ATOM 2401 N N . ALA B 1 153 ? 45.317 49.588 -0.117 1.00 43.54 153 ALA B N 1
ATOM 2402 C CA . ALA B 1 153 ? 45.795 50.899 -0.589 1.00 48.00 153 ALA B CA 1
ATOM 2403 C C . ALA B 1 153 ? 44.700 51.970 -0.599 1.00 49.35 153 ALA B C 1
ATOM 2404 O O . ALA B 1 153 ? 44.958 53.109 -0.253 1.00 52.47 153 ALA B O 1
ATOM 2406 N N . LYS B 1 154 ? 43.479 51.589 -0.961 1.00 47.61 154 LYS B N 1
ATOM 2407 C CA . LYS B 1 154 ? 42.396 52.560 -1.161 1.00 50.46 154 LYS B CA 1
ATOM 2408 C C . LYS B 1 154 ? 41.664 52.995 0.109 1.00 51.22 154 LYS B C 1
ATOM 2409 O O . LYS B 1 154 ? 40.888 53.957 0.082 1.00 53.60 154 LYS B O 1
ATOM 2415 N N . SER B 1 155 ? 41.912 52.312 1.220 1.00 49.61 155 SER B N 1
ATOM 2416 C CA . SER B 1 155 ? 41.174 52.570 2.450 1.00 50.06 155 SER B CA 1
ATOM 2417 C C . SER B 1 155 ? 41.531 53.889 3.156 1.00 55.70 155 SER B C 1
ATOM 2418 O O . SER B 1 155 ? 42.614 54.053 3.725 1.00 58.32 155 SER B O 1
#

Sequence (300 aa):
LSGNPHTFAIWCDAVESWSTPAFANGCLGYFGGKLVWSSNSTLGVDLSLSRLHCRNTVEDAELFHISPEDAYRELCNRAFPSDSGAESNDFTHLVSAESLSDEGYYIFLVEYDESAKLIYGFKENSREAGEVVLVRGEFQSVVRDVLAKSLSGNPHTFAIWCDAVESWSTPAFANGCLGYFGGKLVWSSNSTLGVDLSLSRLHCRNTVEDAELFHISPEDAYRELCNRAFPSDSGAESNDFTHLVSAESLSDEGYYIFLVEYDESAKLIYGFKENSREAGEVVLVRGEFQSVVRDVLAKS